Protein AF-A0A3N0ZBG9-F1 (afdb_monomer)

Organism: Anabarilius grahami (NCBI:txid495550)

pLDDT: mean 83.42, std 15.56, range [33.38, 98.12]

Radi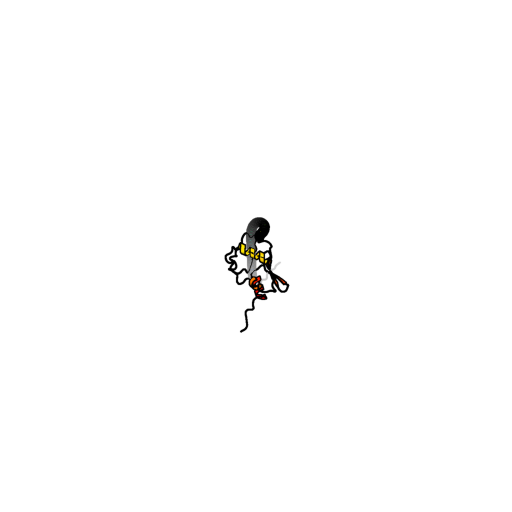us of gyration: 64.38 Å; Cα contacts (8 Å, |Δi|>4): 86; chains: 1; bounding box: 131×51×184 Å

Mean predicted aligned error: 16.98 Å

Secondary structure (DSSP, 8-state):
-----------T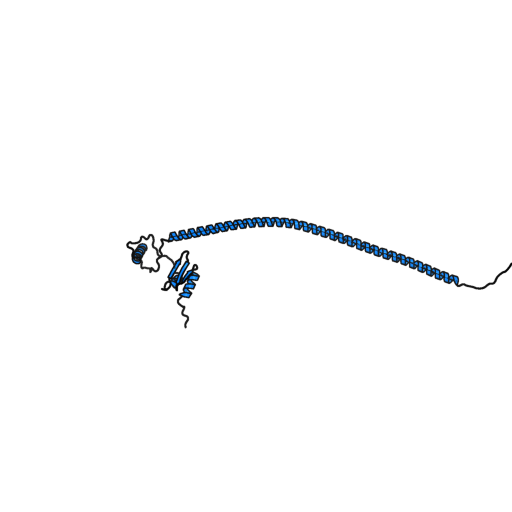THHHHHHHHHHHHHHHHHHHHHHHHHHHHHHHHHHHHHHHHHHHHHHHHHHHHHHHHHHHHHHHHHHHHHHHHHHHHHHHHHHHHHHHHHHHHHHHHHHHHHHHHHHHHHHHHHHHHTT--------TTTTTTS-HHHHHHHHHHHHHT-SSPPP-S------PPP-TT-HHHHHHT-TT-EEEEETTTEEEEEETTEEEEESSHHHHHHHHHHHHS-------

Structure (mmCIF, N/CA/C/O backbone):
data_AF-A0A3N0ZBG9-F1
#
_entry.id   AF-A0A3N0ZBG9-F1
#
loop_
_atom_site.group_PDB
_atom_site.id
_atom_site.type_symbol
_atom_site.label_atom_id
_atom_site.label_alt_id
_atom_site.label_comp_id
_atom_site.label_asym_id
_atom_site.label_entity_id
_atom_site.label_seq_id
_atom_site.pdbx_PDB_ins_code
_atom_site.Cartn_x
_atom_site.Cartn_y
_atom_site.Cartn_z
_atom_site.occupancy
_atom_site.B_iso_or_equiv
_atom_site.auth_seq_id
_atom_site.auth_comp_id
_atom_site.auth_asym_id
_atom_site.auth_atom_id
_atom_site.pdbx_PDB_model_num
ATOM 1 N N . MET A 1 1 ? -83.018 -37.103 125.418 1.00 41.47 1 MET A N 1
ATOM 2 C CA . MET A 1 1 ? -82.237 -38.353 125.343 1.00 41.47 1 MET A CA 1
ATOM 3 C C . MET A 1 1 ? -80.851 -37.939 124.868 1.00 41.47 1 MET A C 1
ATOM 5 O O . MET A 1 1 ? -80.755 -37.496 123.737 1.00 41.47 1 MET A O 1
ATOM 9 N N . THR A 1 2 ? -79.908 -37.621 125.766 1.00 45.00 2 THR A N 1
ATOM 10 C CA . THR A 1 2 ? -78.929 -38.564 126.372 1.00 45.00 2 THR A CA 1
ATOM 11 C C . THR A 1 2 ? -78.248 -39.373 125.260 1.00 45.00 2 THR A C 1
ATOM 13 O O . THR A 1 2 ? -78.940 -40.097 124.561 1.00 45.00 2 THR A O 1
ATOM 16 N N . GLU A 1 3 ? -76.954 -39.225 124.978 1.00 36.47 3 GLU A N 1
ATOM 17 C CA . GLU A 1 3 ? -75.844 -39.570 125.875 1.00 36.47 3 GLU A CA 1
ATOM 18 C C . GLU A 1 3 ? -74.518 -38.858 125.533 1.00 36.47 3 GLU A C 1
ATOM 20 O O . GLU A 1 3 ? -74.283 -38.395 124.420 1.00 36.47 3 GLU A O 1
ATOM 25 N N . THR A 1 4 ? -73.668 -38.799 126.558 1.00 41.50 4 THR A N 1
ATOM 26 C CA . THR A 1 4 ? -72.269 -38.349 126.616 1.00 41.50 4 THR A CA 1
ATOM 27 C C . THR A 1 4 ? -71.296 -39.535 126.325 1.00 41.50 4 THR A C 1
ATOM 29 O O . THR A 1 4 ? -71.753 -40.568 125.845 1.00 41.50 4 THR A O 1
ATOM 32 N N . PRO A 1 5 ? -69.966 -39.461 126.559 1.00 71.19 5 PRO A N 1
ATOM 33 C CA . PRO A 1 5 ? -68.929 -39.521 125.523 1.00 71.19 5 PRO A CA 1
ATOM 34 C C . PRO A 1 5 ? -68.005 -40.754 125.672 1.00 71.19 5 PRO A C 1
ATOM 36 O O . PRO A 1 5 ? -68.041 -41.438 126.695 1.00 71.19 5 PRO A O 1
ATOM 39 N N . ARG A 1 6 ? -67.112 -41.017 124.705 1.00 39.00 6 ARG A N 1
ATOM 40 C CA . ARG A 1 6 ? -6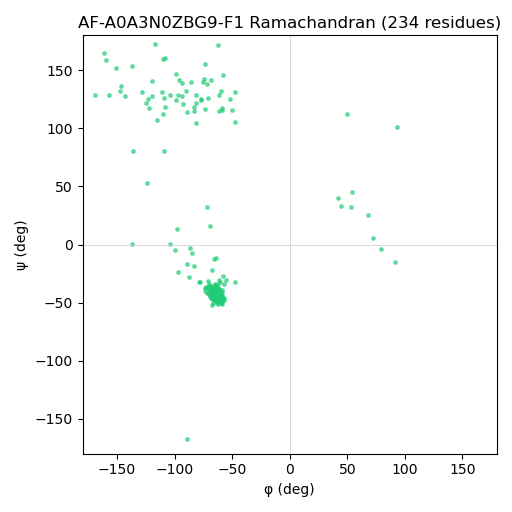5.872 -41.775 124.963 1.00 39.00 6 ARG A CA 1
ATOM 41 C C . ARG A 1 6 ? -64.701 -41.233 124.153 1.00 39.00 6 ARG A C 1
ATOM 43 O O . ARG A 1 6 ? -64.794 -41.069 122.941 1.00 39.00 6 ARG A O 1
ATOM 50 N N . ASP A 1 7 ? -63.647 -40.965 124.909 1.00 50.62 7 ASP A N 1
ATOM 51 C CA . ASP A 1 7 ? -62.312 -40.533 124.531 1.00 50.62 7 ASP A CA 1
ATOM 52 C C . ASP A 1 7 ? -61.540 -41.533 123.652 1.00 50.62 7 ASP A C 1
ATOM 54 O O . ASP A 1 7 ? -61.868 -42.719 123.576 1.00 50.62 7 ASP A O 1
ATOM 58 N N . ILE A 1 8 ? -60.393 -41.012 123.194 1.00 49.03 8 ILE A N 1
ATOM 59 C CA . ILE A 1 8 ? -59.152 -41.668 122.749 1.00 49.03 8 ILE A CA 1
ATOM 60 C C . ILE A 1 8 ? -59.076 -41.936 121.238 1.00 49.03 8 ILE A C 1
ATOM 62 O O . ILE A 1 8 ? -59.592 -42.932 120.746 1.00 49.03 8 ILE A O 1
ATOM 66 N N . GLN A 1 9 ? -58.346 -41.079 120.511 1.00 42.34 9 GLN A N 1
ATOM 67 C CA . GLN A 1 9 ? -56.963 -41.390 120.119 1.00 42.34 9 GLN A CA 1
ATOM 68 C C . GLN A 1 9 ? -56.282 -40.145 119.524 1.00 42.34 9 GLN A C 1
ATOM 70 O O . GLN A 1 9 ? -56.815 -39.506 118.619 1.00 42.34 9 GLN A O 1
ATOM 75 N N . ASP A 1 10 ? -55.098 -39.832 120.046 1.00 47.94 10 ASP A N 1
ATOM 76 C CA . ASP A 1 10 ? -54.109 -38.948 119.437 1.00 47.94 10 ASP A CA 1
ATOM 77 C C . ASP A 1 10 ? -53.883 -39.289 117.954 1.00 47.94 10 ASP A C 1
ATOM 79 O O . ASP A 1 10 ? -53.591 -40.440 117.624 1.00 47.94 10 ASP A O 1
ATOM 83 N N . ASP A 1 11 ? -53.918 -38.284 117.077 1.00 44.03 11 ASP A N 1
ATOM 84 C CA . ASP A 1 11 ? -53.200 -38.338 115.801 1.00 44.03 11 ASP A CA 1
ATOM 85 C C . ASP A 1 11 ? -52.489 -37.004 115.539 1.00 44.03 11 ASP A C 1
ATOM 87 O O . ASP A 1 11 ? -52.937 -36.130 114.796 1.00 44.03 11 ASP A O 1
ATOM 91 N N . CYS A 1 12 ? -51.334 -36.854 116.187 1.00 45.75 12 CYS A N 1
ATOM 92 C CA . CYS A 1 12 ? -50.351 -35.800 115.934 1.00 45.75 12 CYS A CA 1
ATOM 93 C C . CYS A 1 12 ? -49.634 -35.944 114.563 1.00 45.75 12 CYS A C 1
ATOM 95 O O . CYS A 1 12 ? -48.590 -35.325 114.358 1.00 45.75 12 CYS A O 1
ATOM 97 N N . GLY A 1 13 ? -50.137 -36.752 113.616 1.00 48.44 13 GLY A N 1
ATOM 98 C CA . GLY A 1 13 ? -49.509 -37.006 112.310 1.00 48.44 13 GLY A CA 1
ATOM 99 C C . GLY A 1 13 ? -49.902 -36.056 111.164 1.00 48.44 13 GLY A C 1
ATOM 100 O O . GLY A 1 13 ? -49.197 -35.986 110.154 1.00 48.44 13 GLY A O 1
ATOM 101 N N . GLY A 1 14 ? -50.998 -35.299 111.295 1.00 49.84 14 GLY A N 1
ATOM 102 C CA . GLY A 1 14 ? -51.572 -34.501 110.195 1.00 49.84 14 GLY A CA 1
ATOM 103 C C . GLY A 1 14 ? -50.874 -33.165 109.893 1.00 49.84 14 GLY A C 1
ATOM 104 O O . GLY A 1 14 ? -50.804 -32.744 108.733 1.00 49.84 14 GLY A O 1
ATOM 105 N N . GLU A 1 15 ? -50.311 -32.493 110.900 1.00 51.59 15 GLU A N 1
ATOM 106 C CA . GLU A 1 15 ? -49.704 -31.159 110.732 1.00 51.59 15 GLU A CA 1
ATOM 107 C C . GLU A 1 15 ? -48.309 -31.212 110.083 1.00 51.59 15 GLU A C 1
ATOM 109 O O . GLU A 1 15 ? -47.962 -30.350 109.278 1.00 51.59 15 GLU A O 1
ATOM 114 N N . ALA A 1 16 ? -47.522 -32.266 110.323 1.00 54.94 16 ALA A N 1
ATOM 115 C CA . ALA A 1 16 ? -46.206 -32.421 109.694 1.00 54.94 16 ALA A CA 1
ATOM 116 C C . ALA A 1 16 ? -46.300 -32.780 108.194 1.00 54.94 16 ALA A C 1
ATOM 118 O O . ALA A 1 16 ? -45.508 -32.297 107.382 1.00 54.94 16 ALA A O 1
ATOM 119 N N . SER A 1 17 ? -47.293 -33.590 107.804 1.00 59.06 17 SER A N 1
ATOM 120 C CA . SER A 1 17 ? -47.517 -33.990 106.404 1.00 59.06 17 SER A CA 1
ATOM 121 C C . SER A 1 17 ? -48.073 -32.844 105.546 1.00 59.06 17 SER A C 1
ATOM 123 O O . SER A 1 17 ? -47.673 -32.659 104.396 1.00 59.06 17 SER A O 1
ATOM 125 N N . THR A 1 18 ? -48.950 -32.011 106.111 1.00 66.38 18 THR A N 1
ATOM 126 C CA . THR A 1 18 ? -49.519 -30.840 105.422 1.00 66.38 18 THR A CA 1
ATOM 127 C C . THR A 1 18 ? -48.491 -29.728 105.204 1.00 66.38 18 THR A C 1
ATOM 129 O O . THR A 1 18 ? -48.464 -29.134 104.125 1.00 66.38 18 THR A O 1
ATOM 132 N N . VAL A 1 19 ? -47.588 -29.494 106.163 1.00 71.12 19 VAL A N 1
ATOM 133 C CA . VAL A 1 19 ? -46.472 -28.543 106.010 1.00 71.12 19 VAL A CA 1
ATOM 134 C C . VAL A 1 19 ? -45.459 -29.025 104.962 1.00 71.12 19 VAL A C 1
ATOM 136 O O . VAL A 1 19 ? -45.028 -28.231 104.125 1.00 71.12 19 VAL A O 1
ATOM 139 N N . ALA A 1 20 ? -45.139 -30.325 104.931 1.00 73.44 20 ALA A N 1
ATOM 140 C CA . ALA A 1 20 ? -44.256 -30.906 103.915 1.00 73.44 20 ALA A CA 1
ATOM 141 C C . ALA A 1 20 ? -44.849 -30.815 102.495 1.00 73.44 20 ALA A C 1
ATOM 143 O O . ALA A 1 20 ? -44.166 -30.390 101.564 1.00 73.44 20 ALA A O 1
ATOM 144 N N . ASN A 1 21 ? -46.138 -31.129 102.326 1.00 77.31 21 ASN A N 1
ATOM 145 C CA . ASN A 1 21 ? -46.827 -31.002 101.036 1.00 77.31 21 ASN A CA 1
ATOM 146 C C . ASN A 1 21 ? -46.930 -29.539 100.566 1.00 77.31 21 ASN A C 1
ATOM 148 O O . ASN A 1 21 ? -46.807 -29.266 99.371 1.00 77.31 21 ASN A O 1
ATOM 152 N N . LYS A 1 22 ? -47.101 -28.586 101.493 1.00 81.12 22 LYS A N 1
ATOM 153 C CA . LYS A 1 22 ? -47.105 -27.148 101.190 1.00 81.12 22 LYS A CA 1
ATOM 154 C C . LYS A 1 22 ? -45.736 -26.655 100.706 1.00 81.12 22 LYS A C 1
ATOM 156 O O . LYS A 1 22 ? -45.677 -25.958 99.698 1.00 81.12 22 LYS A O 1
ATOM 161 N N . ALA A 1 23 ? -44.648 -27.070 101.356 1.00 81.00 23 ALA A N 1
ATOM 162 C CA . ALA A 1 23 ? -43.287 -26.735 100.930 1.00 81.00 23 ALA A CA 1
ATOM 163 C C . ALA A 1 23 ? -42.939 -27.327 99.548 1.00 81.00 23 ALA A C 1
ATOM 165 O O . ALA A 1 23 ? -42.283 -26.677 98.735 1.00 81.00 23 ALA A O 1
ATOM 166 N N . VAL A 1 24 ? -43.425 -28.538 99.243 1.00 85.31 24 VAL A N 1
ATOM 167 C CA . VAL A 1 24 ? -43.284 -29.153 97.910 1.00 85.31 24 VAL A CA 1
ATOM 168 C C . VAL A 1 24 ? -44.067 -28.371 96.849 1.00 85.31 24 VAL A C 1
ATOM 170 O O . VAL A 1 24 ? -43.530 -28.111 95.773 1.00 85.31 24 VAL A O 1
ATOM 173 N N . LEU A 1 25 ? -45.302 -27.949 97.140 1.00 82.88 25 LEU A N 1
ATOM 174 C CA . LEU A 1 25 ? -46.110 -27.119 96.235 1.00 82.88 25 LEU A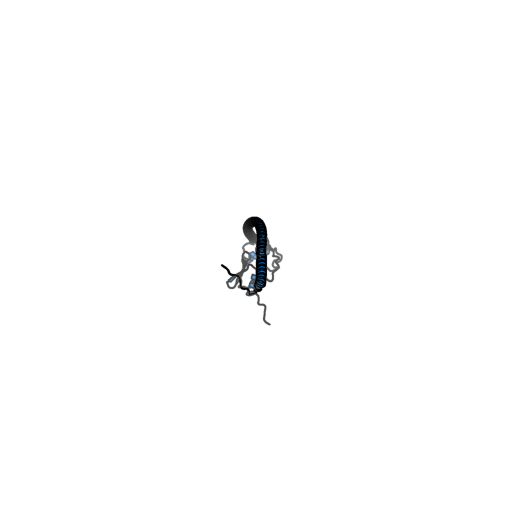 CA 1
ATOM 175 C C . LEU A 1 25 ? -45.474 -25.746 95.972 1.00 82.88 25 LEU A C 1
ATOM 177 O O . LEU A 1 25 ? -45.443 -25.306 94.824 1.00 82.88 25 LEU A O 1
ATOM 181 N N . GLU A 1 26 ? -44.923 -25.096 97.000 1.00 84.00 26 GLU A N 1
ATOM 182 C CA . GLU A 1 26 ? -44.165 -23.845 96.854 1.00 84.00 26 GLU A CA 1
ATOM 183 C C . GLU A 1 26 ? -42.899 -24.047 96.001 1.00 84.00 26 GLU A C 1
ATOM 185 O O . GLU A 1 26 ? -42.617 -23.237 95.116 1.00 84.00 26 GLU A O 1
ATOM 190 N N . GLY A 1 27 ? -42.182 -25.163 96.182 1.00 87.62 27 GLY A N 1
ATOM 191 C CA . GLY A 1 27 ? -41.031 -25.531 95.352 1.00 87.62 27 GLY A CA 1
ATOM 192 C C . GLY A 1 27 ? -41.396 -25.776 93.883 1.00 87.62 27 GLY A C 1
ATOM 193 O O . GLY A 1 27 ? -40.708 -25.288 92.987 1.00 87.62 27 GLY A O 1
ATOM 194 N N . ILE A 1 28 ? -42.508 -26.470 93.620 1.00 88.94 28 ILE A N 1
ATOM 195 C CA . ILE A 1 28 ? -43.030 -26.689 92.261 1.00 88.94 28 ILE A CA 1
ATOM 196 C C . ILE A 1 28 ? -43.438 -25.358 91.618 1.00 88.94 28 ILE A C 1
ATOM 198 O O . ILE A 1 28 ? -43.102 -25.123 90.458 1.00 88.94 28 ILE A O 1
ATOM 202 N N . ALA A 1 29 ? -44.112 -24.471 92.355 1.00 86.31 29 ALA A N 1
ATOM 203 C CA . ALA A 1 29 ? -44.511 -23.156 91.858 1.00 86.31 29 ALA A CA 1
ATOM 204 C C . ALA A 1 29 ? -43.296 -22.273 91.518 1.00 86.31 29 ALA A C 1
ATOM 206 O O . ALA A 1 29 ? -43.270 -21.628 90.468 1.00 86.31 29 ALA A O 1
ATOM 207 N N . ALA A 1 30 ? -42.252 -22.290 92.354 1.00 88.69 30 ALA A N 1
ATOM 208 C CA . ALA A 1 30 ? -40.996 -21.596 92.073 1.00 88.69 30 ALA A CA 1
ATOM 209 C C . ALA A 1 30 ? -40.303 -22.154 90.818 1.00 88.69 30 ALA A C 1
ATOM 211 O O . ALA A 1 30 ? -39.827 -21.393 89.976 1.00 88.69 30 ALA A O 1
ATOM 212 N N . LEU A 1 31 ? -40.296 -23.478 90.646 1.00 91.69 31 LEU A N 1
ATOM 213 C CA . LEU A 1 31 ? -39.697 -24.139 89.486 1.00 91.69 31 LEU A CA 1
ATOM 214 C C . LEU A 1 31 ? -40.484 -23.852 88.198 1.00 91.69 31 LEU A C 1
ATOM 216 O O . LEU A 1 31 ? -39.882 -23.599 87.158 1.00 91.69 31 LEU A O 1
ATOM 220 N N . GLN A 1 32 ? -41.818 -23.803 88.276 1.00 91.25 32 GLN A N 1
ATOM 221 C CA . GLN A 1 32 ? -42.681 -23.360 87.178 1.00 91.25 32 GLN A CA 1
ATOM 222 C C . GLN A 1 32 ? -42.414 -21.899 86.799 1.00 91.25 32 GLN A C 1
ATOM 224 O O . GLN A 1 32 ? -42.303 -21.599 85.613 1.00 91.25 32 GLN A O 1
ATOM 229 N N . SER A 1 33 ? -42.262 -21.008 87.782 1.00 92.56 33 SER A N 1
ATOM 230 C CA . SER A 1 33 ? -41.912 -19.600 87.549 1.00 92.56 33 SER A CA 1
ATOM 231 C C . SER A 1 33 ? -40.555 -19.465 86.851 1.00 92.56 33 SER A C 1
ATOM 233 O O . SER A 1 33 ? -40.450 -18.814 85.812 1.00 92.56 33 SER A O 1
ATOM 235 N N . ASN A 1 34 ? -39.538 -20.174 87.348 1.00 92.50 34 ASN A N 1
ATOM 236 C CA . ASN A 1 34 ? -38.208 -20.202 86.740 1.00 92.50 34 ASN A CA 1
ATOM 237 C C . ASN A 1 34 ? -38.241 -20.767 85.315 1.00 92.50 34 ASN A C 1
ATOM 239 O O . ASN A 1 34 ? -37.561 -20.250 84.436 1.00 92.50 34 ASN A O 1
ATOM 243 N N . PHE A 1 35 ? -39.053 -21.796 85.057 1.00 93.31 35 PHE A N 1
ATOM 244 C CA . PHE A 1 35 ? -39.199 -22.363 83.716 1.00 93.31 35 PHE A CA 1
ATOM 245 C C . PHE A 1 35 ? -39.886 -21.389 82.748 1.00 93.31 35 PHE A C 1
ATOM 247 O O . PHE A 1 35 ? -39.512 -21.327 81.579 1.00 93.31 35 PHE A O 1
ATOM 254 N N . GLN A 1 36 ? -40.862 -20.603 83.216 1.00 91.38 36 GLN A N 1
ATOM 255 C CA . GLN A 1 36 ? -41.493 -19.562 82.398 1.00 91.38 36 GLN A CA 1
ATOM 256 C C . GLN A 1 36 ? -40.544 -18.397 82.115 1.00 91.38 36 GLN A C 1
ATOM 258 O O . GLN A 1 36 ? -40.494 -17.932 80.978 1.00 91.38 36 GLN A O 1
ATOM 263 N N . LEU A 1 37 ? -39.758 -17.974 83.109 1.00 93.25 37 LEU A N 1
ATOM 264 C CA . LEU A 1 37 ? -38.693 -16.986 82.923 1.00 93.25 37 LEU A CA 1
ATOM 265 C C . LEU A 1 37 ? -37.676 -17.475 81.890 1.00 93.25 37 LEU A C 1
ATOM 267 O O . LEU A 1 37 ? -37.447 -16.799 80.894 1.00 93.25 37 LEU A O 1
ATOM 271 N N . PHE A 1 38 ? -37.166 -18.696 82.053 1.00 94.50 38 PHE A N 1
ATOM 272 C CA . PHE A 1 38 ? -36.199 -19.284 81.128 1.00 94.50 38 PHE A CA 1
ATOM 273 C C . PHE A 1 38 ? -36.763 -19.449 79.709 1.00 94.50 38 PHE A C 1
ATOM 275 O O . PHE A 1 38 ? -36.081 -19.192 78.719 1.00 94.50 38 PHE A O 1
ATOM 282 N N . LYS A 1 39 ? -38.039 -19.837 79.584 1.00 95.56 39 LYS A N 1
ATOM 283 C CA . LYS A 1 39 ? -38.732 -19.893 78.292 1.00 95.56 39 LYS A CA 1
ATOM 284 C C . LYS A 1 39 ? -38.809 -18.510 77.642 1.00 95.56 39 LYS A C 1
ATOM 286 O O . LYS A 1 39 ? -38.553 -18.405 76.446 1.00 95.56 39 LYS A O 1
ATOM 291 N N . SER A 1 40 ? -39.165 -17.481 78.411 1.00 94.12 40 SER A N 1
ATOM 292 C CA . SER A 1 40 ? -39.222 -16.098 77.929 1.00 94.12 40 SER A CA 1
ATOM 293 C C . SER A 1 40 ? -37.849 -15.625 77.455 1.00 94.12 40 SER A C 1
ATOM 295 O O . SER A 1 40 ? -37.739 -15.126 76.342 1.00 94.12 40 SER A O 1
ATOM 297 N N . GLU A 1 41 ? -36.802 -15.865 78.249 1.00 95.44 41 GLU A N 1
ATOM 298 C CA . GLU A 1 41 ? -35.420 -15.505 77.912 1.00 95.44 41 GLU A CA 1
ATOM 299 C C . GLU A 1 41 ? -34.936 -16.191 76.626 1.00 95.44 41 GLU A C 1
ATOM 301 O O . GLU A 1 41 ? -34.308 -15.551 75.784 1.00 95.44 41 GLU A O 1
ATOM 306 N N . ILE A 1 42 ? -35.248 -17.479 76.426 1.00 95.56 42 ILE A N 1
ATOM 307 C CA . ILE A 1 42 ? -34.877 -18.195 75.194 1.00 95.56 42 ILE A CA 1
ATOM 308 C C . ILE A 1 42 ? -35.598 -17.623 73.976 1.00 95.56 42 ILE A C 1
ATOM 310 O O . ILE A 1 42 ? -34.965 -17.429 72.938 1.00 95.56 42 ILE A O 1
ATOM 314 N N . VAL A 1 43 ? -36.910 -17.391 74.075 1.00 95.69 43 VAL A N 1
ATOM 315 C CA . VAL A 1 43 ? -37.697 -16.848 72.957 1.00 95.69 43 VAL A CA 1
ATOM 316 C C . VAL A 1 43 ? -37.168 -15.468 72.580 1.00 95.69 43 VAL A C 1
ATOM 318 O O . VAL A 1 43 ? -36.859 -15.238 71.416 1.00 95.69 43 VAL A O 1
ATOM 321 N N . GLU A 1 44 ? -36.933 -14.608 73.569 1.00 95.25 44 GLU A N 1
ATOM 322 C CA . GLU A 1 44 ? -36.376 -13.275 73.356 1.00 95.25 44 GLU A CA 1
ATOM 323 C C . GLU A 1 44 ? -34.962 -13.329 72.749 1.00 95.25 44 GLU A C 1
ATOM 325 O O . GLU A 1 44 ? -34.642 -12.572 71.833 1.00 95.25 44 GLU A O 1
ATOM 330 N N . ALA A 1 45 ? -34.105 -14.257 73.186 1.00 95.69 45 ALA A N 1
ATOM 331 C CA . ALA A 1 45 ? -32.777 -14.440 72.601 1.00 95.69 45 ALA A CA 1
ATOM 332 C C . ALA A 1 45 ? -32.829 -14.923 71.139 1.00 95.69 45 ALA A C 1
ATOM 334 O O . ALA A 1 45 ? -32.007 -14.500 70.318 1.00 95.69 45 ALA A O 1
ATOM 335 N N . ILE A 1 46 ? -33.771 -15.809 70.802 1.00 95.56 46 ILE A N 1
ATOM 336 C CA . ILE A 1 46 ? -33.976 -16.288 69.430 1.00 95.56 46 ILE A CA 1
ATOM 337 C C . ILE A 1 46 ? -34.500 -15.156 68.550 1.00 95.56 46 ILE A C 1
ATOM 339 O O . ILE A 1 46 ? -33.934 -14.942 67.479 1.00 95.56 46 ILE A O 1
ATOM 343 N N . ASP A 1 47 ? -35.505 -14.411 69.009 1.00 96.19 47 ASP A N 1
ATOM 344 C CA . ASP A 1 47 ? -36.079 -13.284 68.269 1.00 96.19 47 ASP A CA 1
ATOM 345 C C . ASP A 1 47 ? -35.019 -12.206 68.012 1.00 96.19 47 ASP A C 1
ATOM 347 O O . ASP A 1 47 ? -34.818 -11.792 66.871 1.00 96.19 47 ASP A O 1
ATOM 351 N N . ASN A 1 48 ? -34.214 -11.867 69.024 1.00 95.69 48 ASN A N 1
ATOM 352 C CA . ASN A 1 48 ? -33.090 -10.945 68.867 1.00 95.69 48 ASN A CA 1
ATOM 353 C C . ASN A 1 48 ? -32.059 -11.435 67.836 1.00 95.69 48 ASN A C 1
ATOM 355 O O . ASN A 1 48 ? -31.582 -10.651 67.013 1.00 95.69 48 ASN A O 1
ATOM 359 N N . ARG A 1 49 ? -31.701 -12.730 67.842 1.00 96.62 49 ARG A N 1
ATOM 360 C CA . ARG A 1 49 ? -30.786 -13.289 66.827 1.00 96.62 49 ARG A CA 1
ATOM 361 C C . ARG A 1 49 ? -31.422 -13.298 65.438 1.00 96.62 49 ARG A C 1
ATOM 363 O O . ARG A 1 49 ? -30.719 -13.022 64.468 1.00 96.62 49 ARG A O 1
ATOM 370 N N . LEU A 1 50 ? -32.715 -13.598 65.324 1.00 96.69 50 LEU A N 1
ATOM 371 C CA . LEU A 1 50 ? -33.448 -13.566 64.055 1.00 96.69 50 LEU A CA 1
ATOM 372 C C . LEU A 1 50 ? -33.508 -12.148 63.478 1.00 96.69 50 LEU A C 1
ATOM 374 O O . LEU A 1 50 ? -33.288 -11.976 62.276 1.00 96.69 50 LEU A O 1
ATOM 378 N N . ASP A 1 51 ? -33.722 -11.139 64.319 1.00 95.88 51 ASP A N 1
ATOM 379 C CA . ASP A 1 51 ? -33.717 -9.733 63.918 1.00 95.88 51 ASP A CA 1
ATOM 380 C C . ASP A 1 51 ? -32.320 -9.261 63.514 1.00 95.88 51 ASP A C 1
ATOM 382 O O . ASP A 1 51 ? -32.159 -8.614 62.475 1.00 95.88 51 ASP A O 1
ATOM 386 N N . GLN A 1 52 ? -31.281 -9.639 64.262 1.00 96.81 52 GLN A N 1
ATOM 387 C CA . GLN A 1 52 ? -29.890 -9.353 63.893 1.00 96.81 52 GLN A CA 1
ATOM 388 C C . GLN A 1 52 ? -29.518 -9.976 62.542 1.00 96.81 52 GLN A C 1
ATOM 390 O O . GLN A 1 52 ? -28.966 -9.299 61.677 1.00 96.81 52 GLN A O 1
ATOM 395 N N . ILE A 1 53 ? -29.865 -11.246 62.317 1.00 96.69 53 ILE A N 1
ATOM 396 C CA . ILE A 1 53 ? -29.605 -11.924 61.040 1.00 96.69 53 ILE A CA 1
ATOM 397 C C . ILE A 1 53 ? -30.388 -11.245 59.910 1.00 96.69 53 ILE A C 1
ATOM 399 O O . ILE A 1 53 ? -29.824 -10.938 58.860 1.00 96.69 53 ILE A O 1
ATOM 403 N N . SER A 1 54 ? -31.673 -10.958 60.126 1.00 96.69 54 SER A N 1
ATOM 404 C CA . SER A 1 54 ? -32.531 -10.327 59.118 1.00 96.69 54 SER A CA 1
ATOM 405 C C . SER A 1 54 ? -32.051 -8.927 58.742 1.00 96.69 54 SER A C 1
ATOM 407 O O . SER A 1 54 ? -32.083 -8.553 57.568 1.00 96.69 54 SER A O 1
ATOM 409 N N . THR A 1 55 ? -31.596 -8.143 59.719 1.00 96.19 55 THR A N 1
ATOM 410 C CA . THR A 1 55 ? -31.047 -6.802 59.484 1.00 96.19 55 THR A CA 1
ATOM 411 C C . THR A 1 55 ? -29.687 -6.860 58.790 1.00 96.19 55 THR A C 1
ATOM 413 O O . THR A 1 55 ? -29.500 -6.121 57.823 1.00 96.19 55 THR A O 1
ATOM 416 N N . SER A 1 56 ? -28.791 -7.778 59.182 1.00 97.62 56 SER A N 1
ATOM 417 C CA . SER A 1 56 ? -27.494 -7.990 58.514 1.00 97.62 56 SER A CA 1
ATOM 418 C C . SER A 1 56 ? -27.667 -8.377 57.046 1.00 97.62 56 SER A C 1
ATOM 420 O O . SER A 1 56 ? -27.126 -7.711 56.167 1.00 97.62 56 SER A O 1
ATOM 422 N N . ILE A 1 57 ? -28.506 -9.380 56.752 1.00 97.12 57 ILE A N 1
ATOM 423 C CA . ILE A 1 57 ? -28.756 -9.839 55.376 1.00 97.12 57 ILE A CA 1
ATOM 424 C C . ILE A 1 57 ? -29.342 -8.710 54.525 1.00 97.12 57 ILE A C 1
ATOM 426 O O . ILE A 1 57 ? -28.919 -8.501 53.389 1.00 97.12 57 ILE A O 1
ATOM 430 N N . ARG A 1 58 ? -30.310 -7.948 55.055 1.00 96.94 58 ARG A N 1
ATOM 431 C CA . ARG A 1 58 ? -30.876 -6.802 54.325 1.00 96.94 58 ARG A CA 1
ATOM 432 C C . ARG A 1 58 ? -29.817 -5.737 54.054 1.00 96.94 58 ARG A C 1
ATOM 434 O O . ARG A 1 58 ? -29.778 -5.211 52.944 1.00 96.94 58 ARG A O 1
ATOM 441 N N . ALA A 1 59 ? -28.966 -5.430 55.031 1.00 96.25 59 ALA A N 1
ATOM 442 C CA . ALA A 1 59 ? -27.891 -4.460 54.863 1.00 96.25 59 ALA A CA 1
ATOM 443 C C . ALA A 1 59 ? -26.914 -4.906 53.763 1.00 96.25 59 ALA A C 1
ATOM 445 O O . ALA A 1 59 ? -26.682 -4.147 52.821 1.00 96.25 59 ALA A O 1
ATOM 446 N N . GLU A 1 60 ? -26.439 -6.150 53.813 1.00 97.00 60 GLU A N 1
ATOM 447 C CA . GLU A 1 60 ? -25.547 -6.732 52.803 1.00 97.00 60 GLU A CA 1
ATOM 448 C C . GLU A 1 60 ? -26.184 -6.749 51.407 1.00 97.00 60 GLU A C 1
ATOM 450 O O . GLU A 1 60 ? -25.561 -6.308 50.442 1.00 97.00 60 GLU A O 1
ATOM 455 N N . LEU A 1 61 ? -27.454 -7.153 51.290 1.00 96.50 61 LEU A N 1
ATOM 456 C CA . LEU A 1 61 ? -28.183 -7.121 50.018 1.00 96.50 61 LEU A CA 1
ATOM 457 C C . LEU A 1 61 ? -28.287 -5.702 49.449 1.00 96.50 61 LEU A C 1
ATOM 459 O O . LEU A 1 61 ? -28.119 -5.505 48.246 1.00 96.50 61 LEU A O 1
ATOM 463 N N . THR A 1 62 ? -28.549 -4.696 50.289 1.00 95.69 62 THR A N 1
ATOM 464 C CA . THR A 1 62 ? -28.596 -3.301 49.820 1.00 95.69 62 THR A CA 1
ATOM 465 C C . THR A 1 62 ? -27.222 -2.764 49.433 1.00 95.69 62 THR A C 1
ATOM 467 O O . THR A 1 62 ? -27.134 -1.979 48.488 1.00 95.69 62 THR A O 1
ATOM 470 N N . ALA A 1 63 ? -26.159 -3.188 50.121 1.00 96.50 63 ALA A N 1
ATOM 471 C CA . ALA A 1 63 ? -24.788 -2.818 49.790 1.00 96.50 63 ALA A CA 1
ATOM 472 C C . ALA A 1 63 ? -24.372 -3.418 48.439 1.00 96.50 63 ALA A C 1
ATOM 474 O O . ALA A 1 63 ? -23.983 -2.671 47.544 1.00 96.50 63 ALA A O 1
ATOM 475 N N . LEU A 1 64 ? -24.577 -4.726 48.249 1.00 96.44 64 LEU A N 1
ATOM 476 C CA . LEU A 1 64 ? -24.313 -5.423 46.986 1.00 96.44 64 LEU A CA 1
ATOM 477 C C . LEU A 1 64 ? -25.128 -4.840 45.829 1.00 96.44 64 LEU A C 1
ATOM 479 O O . LEU A 1 64 ? -24.614 -4.655 44.727 1.00 96.44 64 LEU A O 1
ATOM 483 N N . LYS A 1 65 ? -26.398 -4.496 46.068 1.00 97.25 65 LYS A N 1
ATOM 484 C CA . LYS A 1 65 ? -27.228 -3.849 45.048 1.00 97.25 65 LYS A CA 1
ATOM 485 C C . LYS A 1 65 ? -26.655 -2.492 44.624 1.00 97.25 65 LYS A C 1
ATOM 487 O O . LYS A 1 65 ? -26.554 -2.218 43.437 1.00 97.25 65 LYS A O 1
ATOM 492 N N . LYS A 1 66 ? -26.220 -1.663 45.577 1.00 96.25 66 LYS A N 1
ATOM 493 C CA . LYS A 1 66 ? -25.583 -0.375 45.259 1.00 96.25 66 LYS A CA 1
ATOM 494 C C . LYS A 1 66 ? -24.267 -0.557 44.507 1.00 96.25 66 LYS A C 1
ATOM 496 O O . LYS A 1 66 ? -24.017 0.164 43.549 1.00 96.25 66 LYS A O 1
ATOM 501 N N . GLU A 1 67 ? -23.439 -1.506 44.929 1.00 97.44 67 GLU A N 1
ATOM 502 C CA . GLU A 1 67 ? -22.162 -1.792 44.273 1.00 97.44 67 GLU A CA 1
ATOM 503 C C . GLU A 1 67 ? -22.364 -2.271 42.829 1.00 97.44 67 GLU A C 1
ATOM 505 O O . GLU A 1 67 ? -21.719 -1.766 41.908 1.00 97.44 67 GLU A O 1
ATOM 510 N N . THR A 1 68 ? -23.317 -3.181 42.612 1.00 95.88 68 THR A N 1
ATOM 511 C CA . THR A 1 68 ? -23.677 -3.654 41.268 1.00 95.88 68 THR A CA 1
ATOM 512 C C . THR A 1 68 ? -24.258 -2.536 40.400 1.00 95.88 68 THR A C 1
ATOM 514 O O . THR A 1 68 ? -23.847 -2.413 39.250 1.00 95.88 68 THR A O 1
ATOM 517 N N . ASP A 1 69 ? -25.115 -1.660 40.934 1.00 96.69 69 ASP A N 1
ATOM 518 C CA . ASP A 1 69 ? -25.647 -0.499 40.200 1.00 96.69 69 ASP A CA 1
ATOM 519 C C . ASP A 1 69 ? -24.539 0.491 39.787 1.00 96.69 69 ASP A C 1
ATOM 521 O O . ASP A 1 69 ? -24.533 0.995 38.657 1.00 96.69 69 ASP A O 1
ATOM 525 N N . VAL A 1 70 ? -23.570 0.748 40.675 1.00 96.75 70 VAL A N 1
ATOM 526 C CA . VAL A 1 70 ? -22.401 1.593 40.376 1.00 96.75 70 VAL A CA 1
ATOM 527 C C . VAL A 1 70 ? -21.540 0.954 39.288 1.00 96.75 70 VAL A C 1
ATOM 529 O O . VAL A 1 70 ? -21.188 1.624 38.317 1.00 96.75 70 VAL A O 1
ATOM 532 N N . SER A 1 71 ? -21.247 -0.343 39.409 1.00 97.38 71 SER A N 1
ATOM 533 C CA . SER A 1 71 ? -20.454 -1.082 38.423 1.00 97.38 71 SER A CA 1
ATOM 534 C C . SER A 1 71 ? -21.134 -1.117 37.048 1.00 97.38 71 SER A C 1
ATOM 536 O O . SER A 1 71 ? -20.504 -0.804 36.039 1.00 97.38 71 SER A O 1
ATOM 538 N N . ILE A 1 72 ? -22.447 -1.374 36.996 1.00 97.31 72 ILE A N 1
ATOM 539 C CA . ILE A 1 72 ? -23.243 -1.350 35.757 1.00 97.31 72 ILE A CA 1
ATOM 540 C C . ILE A 1 72 ? -23.220 0.040 35.118 1.00 97.31 72 ILE A C 1
ATOM 542 O O . ILE A 1 72 ? -23.092 0.157 33.898 1.00 97.31 72 ILE A O 1
ATOM 546 N N . SER A 1 73 ? -23.344 1.099 35.919 1.00 96.31 73 SER A N 1
ATOM 547 C CA . SER A 1 73 ? -23.317 2.477 35.418 1.00 96.31 73 SER A CA 1
ATOM 548 C C . SER A 1 73 ? -21.949 2.834 34.831 1.00 96.31 73 SER A C 1
ATOM 550 O O . SER A 1 73 ? -21.878 3.402 33.741 1.00 96.31 73 SER A O 1
ATOM 552 N N . ALA A 1 74 ? -20.866 2.435 35.504 1.00 97.00 74 ALA A N 1
ATOM 553 C CA . ALA A 1 74 ? -19.507 2.600 34.998 1.00 97.00 74 ALA A CA 1
ATOM 554 C C . ALA A 1 74 ? -19.296 1.822 33.688 1.00 97.00 74 ALA A C 1
ATOM 556 O O . ALA A 1 74 ? -18.818 2.390 32.708 1.00 97.00 74 ALA A O 1
ATOM 557 N N . MET A 1 75 ? -19.729 0.558 33.635 1.00 96.69 75 MET A N 1
ATOM 558 C CA . MET A 1 75 ? -19.649 -0.267 32.427 1.00 96.69 75 MET A CA 1
ATOM 559 C C . MET A 1 75 ? -20.409 0.349 31.249 1.00 96.69 75 MET A C 1
ATOM 561 O O . MET A 1 75 ? -19.874 0.392 30.143 1.00 96.69 75 MET A O 1
ATOM 565 N N . LYS A 1 76 ? -21.624 0.866 31.471 1.00 97.44 76 LYS A N 1
ATOM 566 C CA . LYS A 1 76 ? -22.400 1.554 30.426 1.00 97.44 76 LYS A CA 1
ATOM 567 C C . LYS A 1 76 ? -21.652 2.762 29.871 1.00 97.44 76 LYS A C 1
ATOM 569 O O . LYS A 1 76 ? -21.527 2.873 28.660 1.00 97.44 76 LYS A O 1
ATOM 574 N N . SER A 1 77 ? -21.075 3.595 30.740 1.00 96.50 77 SER A N 1
ATOM 575 C CA . SER A 1 77 ? -20.268 4.738 30.296 1.00 96.50 77 SER A CA 1
ATOM 576 C C . SER A 1 77 ? -19.075 4.296 29.448 1.00 96.50 77 SER A C 1
ATOM 578 O O . SER A 1 77 ? -18.841 4.853 28.380 1.00 96.50 77 SER A O 1
ATOM 580 N N . THR A 1 78 ? -18.339 3.266 29.883 1.00 97.50 78 THR A N 1
ATOM 581 C CA . THR A 1 78 ? -17.206 2.751 29.097 1.00 97.50 78 THR A CA 1
ATOM 582 C C . THR A 1 78 ? -17.648 2.149 27.767 1.00 97.50 78 THR A C 1
ATOM 584 O O . THR A 1 78 ? -16.941 2.284 26.774 1.00 97.50 78 THR A O 1
ATOM 587 N N . MET A 1 79 ? -18.825 1.523 27.727 1.00 97.62 79 MET A N 1
ATOM 588 C CA . MET A 1 79 ? -19.397 0.946 26.515 1.00 97.62 79 MET A CA 1
ATOM 589 C C . MET A 1 79 ? -19.813 2.037 25.521 1.00 97.62 79 MET A C 1
ATOM 591 O O . MET A 1 79 ? -19.542 1.901 24.331 1.00 97.62 79 MET A O 1
ATOM 595 N N . ASP A 1 80 ? -20.386 3.144 26.000 1.00 96.75 80 ASP A N 1
ATOM 596 C CA . ASP A 1 80 ? -20.712 4.306 25.168 1.00 96.75 80 ASP A CA 1
ATOM 597 C C . ASP A 1 80 ? -19.449 4.954 24.580 1.00 96.75 80 ASP A C 1
ATOM 599 O O . ASP A 1 80 ? -19.421 5.331 23.407 1.00 96.75 80 ASP A O 1
ATOM 603 N N . ASP A 1 81 ? -18.373 5.059 25.362 1.00 97.00 81 ASP A N 1
ATOM 604 C CA . ASP A 1 81 ? -17.099 5.599 24.876 1.00 97.00 81 ASP A CA 1
ATOM 605 C C . ASP A 1 81 ? -16.403 4.645 23.892 1.00 97.00 81 ASP A C 1
ATOM 607 O O . ASP A 1 81 ? -15.856 5.078 22.873 1.00 97.00 81 ASP A O 1
ATOM 611 N N . GLN A 1 82 ? -16.485 3.334 24.125 1.00 96.56 82 GLN A N 1
ATOM 612 C CA . GLN A 1 82 ? -16.027 2.328 23.166 1.00 96.56 82 GLN A CA 1
ATOM 613 C C . GLN A 1 82 ? -16.827 2.374 21.860 1.00 96.56 82 GLN A C 1
ATOM 615 O O . GLN A 1 82 ? -16.235 2.279 20.789 1.00 96.56 82 GLN A O 1
ATOM 620 N N . ALA A 1 83 ? -18.143 2.588 21.917 1.00 97.50 83 ALA A N 1
ATOM 621 C CA . ALA A 1 83 ? -18.967 2.736 20.720 1.00 97.50 83 ALA A CA 1
ATOM 622 C C . ALA A 1 83 ? -18.548 3.959 19.884 1.00 97.50 83 ALA A C 1
ATOM 624 O O . ALA A 1 83 ? -18.469 3.872 18.657 1.00 97.50 83 ALA A O 1
ATOM 625 N N . LYS A 1 84 ? -18.205 5.083 20.533 1.00 96.81 84 LYS A N 1
ATOM 626 C CA . LYS A 1 84 ? -17.685 6.278 19.843 1.00 96.81 84 LYS A CA 1
ATOM 627 C C . LYS A 1 84 ? -16.338 6.010 19.174 1.00 96.81 84 LYS A C 1
ATOM 629 O O . LYS A 1 84 ? -16.177 6.313 17.995 1.00 96.81 84 LYS A O 1
ATOM 634 N N . THR A 1 85 ? -15.387 5.417 19.900 1.00 97.31 85 THR A N 1
ATOM 635 C CA . THR A 1 85 ? -14.056 5.124 19.334 1.00 97.31 85 THR A CA 1
ATOM 636 C C . THR A 1 85 ? -14.140 4.114 18.189 1.00 97.31 85 THR A C 1
ATOM 638 O O . THR A 1 85 ? -13.431 4.254 17.195 1.00 97.31 85 THR A O 1
ATOM 641 N N . MET A 1 86 ? -15.053 3.143 18.272 1.00 97.44 86 MET A N 1
ATOM 642 C CA . MET A 1 86 ? -15.316 2.193 17.192 1.00 97.44 86 MET A CA 1
ATOM 643 C C . MET A 1 86 ? -15.851 2.889 15.934 1.00 97.44 86 MET A C 1
ATOM 645 O O . MET A 1 86 ? -15.322 2.657 14.851 1.00 97.44 86 MET A O 1
ATOM 649 N N . ALA A 1 87 ? -16.807 3.813 16.071 1.00 96.75 87 ALA A N 1
ATOM 650 C CA . ALA A 1 87 ? -17.327 4.585 14.940 1.00 96.75 87 ALA A CA 1
ATOM 651 C C . ALA A 1 87 ? -16.250 5.468 14.272 1.00 96.75 87 ALA A C 1
ATOM 653 O O . ALA A 1 87 ? -16.203 5.604 13.046 1.00 96.75 87 ALA A O 1
ATOM 654 N N . GLU A 1 88 ? -15.351 6.064 15.060 1.00 96.69 88 GLU A N 1
ATOM 655 C CA . GLU A 1 88 ? -14.219 6.835 14.531 1.00 96.69 88 GLU A CA 1
ATOM 656 C C . GLU A 1 88 ? -13.213 5.949 13.783 1.00 96.69 88 GLU A C 1
ATOM 658 O O . GLU A 1 88 ? -12.746 6.319 12.699 1.00 96.69 88 GLU A O 1
ATOM 663 N N . LEU A 1 89 ? -12.913 4.763 14.322 1.00 96.38 89 LEU A N 1
ATOM 664 C CA . LEU A 1 89 ? -12.050 3.777 13.672 1.00 96.38 89 LEU A CA 1
ATOM 665 C C . LEU A 1 89 ? -12.647 3.279 12.355 1.00 96.38 89 LEU A C 1
ATOM 667 O O . LEU A 1 89 ? -11.924 3.218 11.365 1.00 96.38 89 LEU A O 1
ATOM 671 N N . GLU A 1 90 ? -13.946 2.988 12.304 1.00 97.06 90 GLU A N 1
ATOM 672 C CA . GLU A 1 90 ? -14.644 2.598 11.070 1.00 97.06 90 GLU A CA 1
ATOM 673 C C . GLU A 1 90 ? -14.549 3.688 9.996 1.00 97.06 90 GLU A C 1
ATOM 675 O O . GLU A 1 90 ? -14.262 3.409 8.826 1.00 97.06 90 GLU A O 1
ATOM 680 N N . ARG A 1 91 ? -14.711 4.956 10.391 1.00 96.62 91 ARG A N 1
ATOM 681 C CA . ARG A 1 91 ? -14.569 6.092 9.475 1.00 96.62 91 ARG A CA 1
ATOM 682 C C . ARG A 1 91 ? -13.139 6.229 8.949 1.00 96.62 91 ARG A C 1
ATOM 684 O O . ARG A 1 91 ? -12.947 6.430 7.750 1.00 96.62 91 ARG A O 1
ATOM 691 N N . SER A 1 92 ? -12.142 6.112 9.825 1.00 96.56 92 SER A N 1
ATOM 692 C CA . SER A 1 92 ? -10.725 6.160 9.443 1.00 96.56 92 SER A CA 1
ATOM 693 C C . SER A 1 92 ? -10.337 4.977 8.545 1.00 96.56 92 SER A C 1
ATOM 695 O O . SER A 1 92 ? -9.657 5.151 7.532 1.00 96.56 92 SER A O 1
ATOM 697 N N . ALA A 1 93 ? -10.833 3.776 8.850 1.00 96.94 93 ALA A N 1
ATOM 698 C CA . ALA A 1 93 ? -10.641 2.577 8.040 1.00 96.94 93 ALA A CA 1
ATOM 699 C C . ALA A 1 93 ? -11.247 2.738 6.637 1.00 96.94 93 ALA A C 1
ATOM 701 O O . ALA A 1 93 ? -10.609 2.394 5.644 1.00 96.94 93 ALA A O 1
ATOM 702 N N . THR A 1 94 ? -12.435 3.336 6.536 1.00 96.50 94 THR A N 1
ATOM 703 C CA . THR A 1 94 ? -13.071 3.621 5.240 1.00 96.50 94 THR A CA 1
ATOM 704 C C . THR A 1 94 ? -12.236 4.618 4.431 1.00 96.50 94 THR A C 1
ATOM 706 O O . THR A 1 94 ? -11.877 4.342 3.290 1.00 96.50 94 THR A O 1
ATOM 709 N N . PHE A 1 95 ? -11.814 5.730 5.043 1.00 97.00 95 PHE A N 1
ATOM 710 C CA . PHE A 1 95 ? -10.979 6.738 4.377 1.00 97.00 95 PHE A CA 1
ATOM 711 C C . PHE A 1 95 ? -9.622 6.186 3.906 1.00 97.00 95 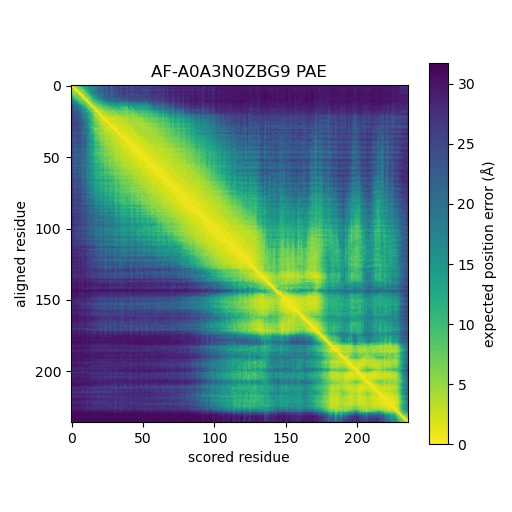PHE A C 1
ATOM 713 O O . PHE A 1 95 ? -9.148 6.492 2.807 1.00 97.00 95 PHE A O 1
ATOM 720 N N . THR A 1 96 ? -8.976 5.368 4.738 1.00 96.69 96 THR A N 1
ATOM 721 C CA . THR A 1 96 ? -7.710 4.724 4.371 1.00 96.69 96 THR A CA 1
ATOM 722 C C . THR A 1 96 ? -7.915 3.705 3.252 1.00 96.69 96 THR A C 1
ATOM 724 O O . THR A 1 96 ? -7.109 3.677 2.326 1.00 96.69 96 THR A O 1
ATOM 727 N N . SER A 1 97 ? -9.012 2.942 3.266 1.00 97.62 97 SER A N 1
ATOM 728 C CA . SER A 1 97 ? -9.382 2.029 2.177 1.00 97.62 97 SER A CA 1
ATOM 729 C C . SER A 1 97 ? -9.598 2.762 0.845 1.00 97.62 97 SER A C 1
ATOM 731 O O . SER A 1 97 ? -9.063 2.337 -0.185 1.00 97.62 97 SER A O 1
ATOM 733 N N . ASP A 1 98 ? -10.279 3.910 0.863 1.00 97.31 98 ASP A N 1
ATOM 734 C CA . ASP A 1 98 ? -10.476 4.752 -0.324 1.00 97.31 98 ASP A CA 1
ATOM 735 C C . ASP A 1 98 ? -9.144 5.295 -0.861 1.00 97.31 98 ASP A C 1
ATOM 737 O O . ASP A 1 98 ? -8.869 5.236 -2.063 1.00 97.31 98 ASP A O 1
ATOM 741 N N . THR A 1 99 ? -8.275 5.771 0.035 1.00 97.25 99 THR A N 1
ATOM 742 C CA . THR A 1 99 ? -6.947 6.292 -0.329 1.00 97.25 99 THR A CA 1
ATOM 743 C C . THR A 1 99 ? -6.068 5.198 -0.932 1.00 97.25 99 THR A C 1
ATOM 745 O O . THR A 1 99 ? -5.420 5.418 -1.955 1.00 97.25 99 THR A O 1
ATOM 748 N N . VAL A 1 100 ? -6.070 4.001 -0.339 1.00 97.75 100 VAL A N 1
ATOM 749 C CA . VAL A 1 100 ? -5.351 2.835 -0.871 1.00 97.75 100 VAL A CA 1
ATOM 750 C C . VAL A 1 100 ? -5.873 2.477 -2.261 1.00 97.75 100 VAL A C 1
ATOM 752 O O . VAL A 1 100 ? -5.072 2.272 -3.171 1.00 97.75 100 VAL A O 1
ATOM 755 N N . SER A 1 101 ? -7.192 2.476 -2.455 1.00 97.00 101 SER A N 1
ATOM 756 C CA . SER A 1 101 ? -7.810 2.199 -3.756 1.00 97.00 101 SER A CA 1
ATOM 757 C C . SER A 1 101 ? -7.416 3.231 -4.818 1.00 97.00 101 SER A C 1
ATOM 759 O O . SER A 1 101 ? -7.190 2.882 -5.978 1.00 97.00 101 SER A O 1
ATOM 761 N N . GLN A 1 102 ? -7.300 4.508 -4.444 1.00 97.31 102 GLN A N 1
ATOM 762 C CA . GLN A 1 102 ? -6.843 5.557 -5.354 1.00 97.31 102 GLN A CA 1
ATOM 763 C C . GLN A 1 102 ? -5.355 5.404 -5.701 1.00 97.31 102 GLN A C 1
ATOM 765 O O . GLN A 1 102 ? -4.993 5.458 -6.876 1.00 97.31 102 GLN A O 1
ATOM 770 N N . LEU A 1 103 ? -4.504 5.135 -4.707 1.00 96.94 103 LEU A N 1
ATOM 771 C CA . LEU A 1 103 ? -3.075 4.902 -4.926 1.00 96.94 103 LEU A CA 1
ATOM 772 C C . LEU A 1 103 ? -2.821 3.682 -5.816 1.00 96.94 103 LEU A C 1
ATOM 774 O O . LEU A 1 103 ? -1.939 3.728 -6.668 1.00 96.94 103 LEU A O 1
ATOM 778 N N . GLN A 1 104 ? -3.605 2.613 -5.668 1.00 97.88 104 GLN A N 1
ATOM 779 C CA . GLN A 1 104 ? -3.524 1.443 -6.547 1.00 97.88 104 GLN A CA 1
ATOM 780 C C . GLN A 1 104 ? -3.787 1.816 -8.013 1.00 97.88 104 GLN A C 1
ATOM 782 O O . GLN A 1 104 ? -2.997 1.450 -8.882 1.00 97.88 104 GLN A O 1
ATOM 787 N N . LYS A 1 105 ? -4.824 2.620 -8.288 1.00 97.19 105 LYS A N 1
ATOM 788 C CA . LYS A 1 105 ? -5.120 3.112 -9.648 1.00 97.19 105 LYS A CA 1
ATOM 789 C C . LYS A 1 105 ? -3.991 3.972 -10.214 1.00 97.19 105 LYS A C 1
ATOM 791 O O . LYS A 1 105 ? -3.646 3.856 -11.391 1.00 97.19 105 LYS A O 1
ATOM 796 N N . ASP A 1 106 ? -3.407 4.835 -9.387 1.00 97.50 106 ASP A N 1
ATOM 797 C CA . AS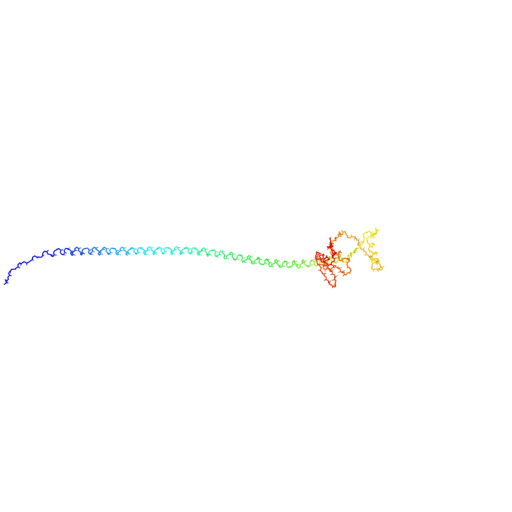P A 1 106 ? -2.308 5.703 -9.811 1.00 97.50 106 ASP A CA 1
ATOM 798 C C . ASP A 1 106 ? -1.038 4.895 -10.108 1.00 97.50 106 ASP A C 1
ATOM 800 O O . ASP A 1 106 ? -0.355 5.166 -11.099 1.00 97.50 106 ASP A O 1
ATOM 804 N N . VAL A 1 107 ? -0.758 3.862 -9.307 1.00 98.12 107 VAL A N 1
ATOM 805 C CA . VAL A 1 107 ? 0.334 2.913 -9.558 1.00 98.12 107 VAL A CA 1
ATOM 806 C C . VAL A 1 107 ? 0.116 2.183 -10.878 1.00 98.12 107 VAL A C 1
ATOM 808 O O . VAL A 1 107 ? 1.030 2.171 -11.697 1.00 98.12 107 VAL A O 1
ATOM 811 N N . GLU A 1 108 ? -1.078 1.652 -11.148 1.00 97.00 108 GLU A N 1
ATOM 812 C CA . GLU A 1 108 ? -1.381 0.981 -12.422 1.00 97.00 108 GLU A CA 1
ATOM 813 C C . GLU A 1 108 ? -1.153 1.902 -13.629 1.00 97.00 108 GLU A C 1
ATOM 815 O O . GLU A 1 108 ? -0.474 1.528 -14.593 1.00 97.00 108 GLU A O 1
ATOM 820 N N . LYS A 1 109 ? -1.648 3.143 -13.555 1.00 97.38 109 LYS A N 1
ATOM 821 C CA . LYS A 1 109 ? -1.463 4.157 -14.603 1.00 97.38 109 LYS A CA 1
ATOM 822 C C . LYS A 1 109 ? 0.007 4.533 -14.795 1.00 97.38 109 LYS A C 1
ATOM 824 O O . LYS A 1 109 ? 0.466 4.754 -15.924 1.00 97.38 109 LYS A O 1
ATOM 829 N N . LEU A 1 110 ? 0.760 4.647 -13.704 1.00 97.50 110 LEU A N 1
ATOM 830 C CA . LEU A 1 110 ? 2.180 4.960 -13.777 1.00 97.50 110 LEU A CA 1
ATOM 831 C C . LEU A 1 110 ? 2.960 3.781 -14.364 1.00 97.50 110 LEU A C 1
ATOM 833 O O . LEU A 1 110 ? 3.789 3.993 -15.246 1.00 97.50 110 LEU A O 1
ATOM 837 N N . THR A 1 111 ? 2.647 2.547 -13.967 1.00 97.56 111 THR A N 1
ATOM 838 C CA . THR A 1 111 ? 3.246 1.330 -14.525 1.00 97.56 111 THR A CA 1
ATOM 839 C C . THR A 1 111 ? 3.004 1.231 -16.028 1.00 97.56 111 THR A C 1
ATOM 841 O O . THR A 1 111 ? 3.957 1.005 -16.774 1.00 97.56 111 THR A O 1
ATOM 844 N N . SER A 1 112 ? 1.779 1.475 -16.509 1.00 96.38 112 SER A N 1
ATOM 845 C CA . SER A 1 112 ? 1.503 1.468 -17.953 1.00 96.38 112 SER A CA 1
ATOM 846 C C . SER A 1 112 ? 2.287 2.553 -18.693 1.00 96.38 112 SER A C 1
ATOM 848 O O . SER A 1 112 ? 2.825 2.306 -19.771 1.00 96.38 112 SER A O 1
ATOM 850 N N . SER A 1 113 ? 2.406 3.743 -18.098 1.00 97.12 113 SER A N 1
ATOM 851 C CA . SER A 1 113 ? 3.171 4.852 -18.681 1.00 97.12 113 SER A CA 1
ATOM 852 C C . SER A 1 113 ? 4.666 4.533 -18.747 1.00 97.12 113 SER A C 1
ATOM 854 O O . SER A 1 113 ? 5.311 4.792 -19.760 1.00 97.12 113 SER A O 1
ATOM 856 N N . VAL A 1 114 ? 5.222 3.925 -17.696 1.00 97.25 114 VAL A N 1
ATOM 857 C CA . VAL A 1 114 ? 6.625 3.492 -17.657 1.00 97.25 114 VAL A CA 1
ATOM 858 C C . VAL A 1 114 ? 6.893 2.421 -18.710 1.00 97.25 114 VAL A C 1
ATOM 860 O O . VAL A 1 114 ? 7.907 2.511 -19.401 1.00 97.25 114 VAL A O 1
ATOM 863 N N . LEU A 1 115 ? 5.993 1.450 -18.889 1.00 95.62 115 LEU A N 1
ATOM 864 C CA . LEU A 1 115 ? 6.123 0.442 -19.945 1.00 95.62 115 LEU A CA 1
ATOM 865 C C . LEU A 1 115 ? 6.131 1.090 -21.335 1.00 95.62 115 LEU A C 1
ATOM 867 O O . LEU A 1 115 ? 7.065 0.865 -22.101 1.00 95.62 115 LEU A O 1
ATOM 871 N N . GLN A 1 116 ? 5.170 1.972 -21.624 1.00 95.69 116 GLN A N 1
ATOM 872 C CA . GLN A 1 116 ? 5.099 2.682 -22.907 1.00 95.69 116 GLN A CA 1
ATOM 873 C C . GLN A 1 116 ? 6.337 3.544 -23.177 1.00 95.69 116 GLN A C 1
ATOM 875 O O . GLN A 1 116 ? 6.868 3.555 -24.288 1.00 95.69 116 GLN A O 1
ATOM 880 N N . LEU A 1 117 ? 6.815 4.276 -22.166 1.00 95.31 117 LEU A N 1
ATOM 881 C CA . LEU A 1 117 ? 8.026 5.086 -22.289 1.00 95.31 117 LEU A CA 1
ATOM 882 C C . LEU A 1 117 ? 9.261 4.212 -22.488 1.00 95.31 117 LEU A C 1
ATOM 884 O O . LEU A 1 117 ? 10.119 4.561 -23.293 1.00 95.31 117 LEU A O 1
ATOM 888 N N . THR A 1 118 ? 9.337 3.071 -21.808 1.00 94.19 118 THR A N 1
ATOM 889 C CA . THR A 1 118 ? 10.439 2.122 -21.975 1.00 94.19 118 THR A CA 1
ATOM 890 C C . THR A 1 118 ? 10.449 1.568 -23.396 1.00 94.19 118 THR A C 1
ATOM 892 O O . THR A 1 118 ? 11.472 1.666 -24.067 1.00 94.19 118 THR A O 1
ATOM 895 N N . GLU A 1 119 ? 9.314 1.086 -23.906 1.00 91.81 119 GLU A N 1
ATOM 896 C CA . GLU A 1 119 ? 9.195 0.604 -25.287 1.00 91.81 119 GLU A CA 1
ATOM 897 C C . GLU A 1 119 ? 9.581 1.687 -26.299 1.00 91.81 119 GLU A C 1
ATOM 899 O O . GLU A 1 119 ? 10.411 1.449 -27.180 1.00 91.81 119 GLU A O 1
ATOM 904 N N . LYS A 1 120 ? 9.080 2.914 -26.118 1.00 95.38 120 LYS A N 1
ATOM 905 C CA . LYS A 1 120 ? 9.424 4.050 -26.980 1.00 95.38 120 LYS A CA 1
ATOM 906 C C . LYS A 1 120 ? 10.917 4.380 -26.941 1.00 95.38 120 LYS A C 1
ATOM 908 O O . LYS A 1 120 ? 11.518 4.593 -27.990 1.00 95.38 120 LYS A O 1
ATOM 913 N N . CYS A 1 121 ? 11.531 4.410 -25.761 1.00 91.56 121 CYS A N 1
ATOM 914 C CA . CYS A 1 121 ? 12.969 4.638 -25.620 1.00 91.56 121 CYS A CA 1
ATOM 915 C C . CYS A 1 121 ? 13.777 3.537 -26.311 1.00 91.56 121 CYS A C 1
ATOM 917 O O . CYS A 1 121 ? 14.730 3.836 -27.026 1.00 91.56 121 CYS A O 1
ATOM 919 N N . THR A 1 122 ? 13.372 2.276 -26.154 1.00 87.31 122 THR A N 1
ATOM 920 C CA . THR A 1 122 ? 14.061 1.148 -26.785 1.00 87.31 122 THR A CA 1
ATOM 921 C C . THR A 1 122 ? 13.914 1.130 -28.312 1.00 87.31 122 THR A C 1
ATOM 923 O O . THR A 1 122 ? 14.879 0.817 -29.013 1.00 87.31 122 THR A O 1
ATOM 926 N N . ASP A 1 123 ? 12.759 1.536 -28.851 1.00 90.00 123 ASP A N 1
ATOM 927 C CA . ASP A 1 123 ? 12.550 1.723 -30.293 1.00 90.00 123 ASP A CA 1
ATOM 928 C C . ASP A 1 123 ? 13.422 2.866 -30.832 1.00 90.00 123 ASP A C 1
ATOM 930 O O . ASP A 1 123 ? 14.138 2.685 -31.818 1.00 90.00 123 ASP A O 1
ATOM 934 N N . LEU A 1 124 ? 13.445 4.015 -30.147 1.00 88.25 124 LEU A N 1
ATOM 935 C CA . LEU A 1 124 ? 14.283 5.154 -30.532 1.00 88.25 124 LEU A CA 1
ATOM 936 C C . LEU A 1 124 ? 15.779 4.816 -30.488 1.00 88.25 124 LEU A C 1
ATOM 938 O O . LEU A 1 124 ? 16.510 5.154 -31.422 1.00 88.25 124 LEU A O 1
ATOM 942 N N . GLU A 1 125 ? 16.242 4.118 -29.449 1.00 87.88 125 GLU A N 1
ATOM 943 C CA . GLU A 1 125 ? 17.633 3.663 -29.347 1.00 87.88 125 GLU A CA 1
ATOM 944 C C . GLU A 1 125 ? 17.979 2.681 -30.473 1.00 87.88 125 GLU A C 1
ATOM 946 O O . GLU A 1 125 ? 19.044 2.788 -31.089 1.00 87.88 125 GLU A O 1
ATOM 951 N N . SER A 1 126 ? 17.062 1.760 -30.784 1.00 84.62 126 SER A N 1
ATOM 952 C CA . SER A 1 126 ? 17.229 0.802 -31.875 1.00 84.62 126 SER A CA 1
ATOM 953 C C . SER A 1 126 ? 17.348 1.521 -33.216 1.00 84.62 126 SER A C 1
ATOM 955 O O . SER A 1 126 ? 18.331 1.307 -33.923 1.00 84.62 126 SER A O 1
ATOM 957 N N . ARG A 1 127 ? 16.421 2.432 -33.545 1.00 84.31 127 ARG A N 1
ATOM 958 C CA . ARG A 1 127 ? 16.445 3.224 -34.792 1.00 84.31 127 ARG A CA 1
ATOM 959 C C . ARG A 1 127 ? 17.689 4.093 -34.909 1.00 84.31 127 ARG A C 1
ATOM 961 O O . ARG A 1 127 ? 18.315 4.118 -35.962 1.00 84.31 127 ARG A O 1
ATOM 968 N N . SER A 1 128 ? 18.096 4.740 -33.818 1.00 84.88 128 SER A N 1
ATOM 969 C CA . SER A 1 128 ? 19.315 5.555 -33.784 1.00 84.88 128 SER A CA 1
ATOM 970 C C . SER A 1 128 ? 20.578 4.738 -34.083 1.00 84.88 128 SER A C 1
ATOM 972 O O . SER A 1 128 ? 21.532 5.268 -34.649 1.00 84.88 128 SER A O 1
ATOM 974 N N . ARG A 1 129 ? 20.595 3.445 -33.735 1.00 83.56 129 ARG A N 1
ATOM 975 C CA . ARG A 1 129 ? 21.745 2.553 -33.948 1.00 83.56 129 ARG A CA 1
ATOM 976 C C . ARG A 1 129 ? 21.627 1.647 -35.171 1.00 83.56 129 ARG A C 1
ATOM 978 O O . ARG A 1 129 ? 22.599 0.960 -35.466 1.00 83.56 129 ARG A O 1
ATOM 985 N N . GLN A 1 130 ? 20.504 1.643 -35.892 1.00 81.75 130 GLN A N 1
ATOM 986 C CA . GLN A 1 130 ? 20.290 0.769 -37.059 1.00 81.75 130 GLN A CA 1
ATOM 987 C C . GLN A 1 130 ? 21.353 0.955 -38.149 1.00 81.75 130 GLN A C 1
ATOM 989 O O . GLN A 1 130 ? 21.736 -0.010 -38.801 1.00 81.75 130 GLN A O 1
ATOM 994 N N . GLN A 1 131 ? 21.860 2.177 -38.321 1.00 82.19 131 GLN A N 1
ATOM 995 C CA . GLN A 1 131 ? 22.894 2.492 -39.312 1.00 82.19 131 GLN A CA 1
ATOM 996 C C . GLN A 1 131 ? 24.324 2.271 -38.789 1.00 82.19 131 GLN A C 1
ATOM 998 O O . GLN A 1 131 ? 25.289 2.412 -39.537 1.00 82.19 131 GLN A O 1
ATOM 1003 N N . ASN A 1 132 ? 24.483 1.891 -37.517 1.00 86.31 132 ASN A N 1
ATOM 1004 C CA . ASN A 1 132 ? 25.791 1.641 -36.926 1.00 86.31 132 ASN A CA 1
ATOM 1005 C C . ASN A 1 132 ? 26.193 0.177 -37.134 1.00 86.31 132 ASN A C 1
ATOM 1007 O O . ASN A 1 132 ? 25.625 -0.734 -36.531 1.00 86.31 132 ASN A O 1
ATOM 1011 N N . LEU A 1 133 ? 27.237 -0.049 -37.929 1.00 83.31 133 LEU A N 1
ATOM 1012 C CA . LEU A 1 133 ? 27.838 -1.368 -38.109 1.00 83.31 133 LEU A CA 1
ATOM 1013 C C . LEU A 1 133 ? 29.009 -1.573 -37.145 1.00 83.31 133 LEU A C 1
ATOM 1015 O O . LEU A 1 133 ? 29.840 -0.686 -36.946 1.00 83.31 133 LEU A O 1
ATOM 1019 N N . ARG A 1 134 ? 29.108 -2.777 -36.570 1.00 84.38 134 ARG A N 1
ATOM 1020 C CA . ARG A 1 134 ? 30.246 -3.180 -35.736 1.00 84.38 134 ARG A CA 1
ATOM 1021 C C . ARG A 1 134 ? 31.003 -4.325 -36.389 1.00 84.38 134 ARG A C 1
ATOM 1023 O O . ARG A 1 134 ? 30.550 -5.466 -36.367 1.00 84.38 134 ARG A O 1
ATOM 1030 N N . ILE A 1 135 ? 32.185 -4.016 -36.909 1.00 81.75 135 ILE A N 1
ATOM 1031 C CA . ILE A 1 135 ? 33.088 -5.005 -37.496 1.00 81.75 135 ILE A CA 1
ATOM 1032 C C . ILE A 1 135 ? 34.016 -5.527 -36.395 1.00 81.75 135 ILE A C 1
ATOM 1034 O O . ILE A 1 135 ? 34.558 -4.760 -35.599 1.00 81.75 135 ILE A O 1
ATOM 1038 N N . LEU A 1 136 ? 34.151 -6.847 -36.309 1.00 78.31 136 LEU A N 1
ATOM 1039 C CA . LEU A 1 136 ? 34.994 -7.527 -35.325 1.00 78.31 136 LEU A CA 1
ATOM 1040 C C . LEU A 1 136 ? 36.232 -8.112 -36.019 1.00 78.31 136 LEU A C 1
ATOM 1042 O O . LEU A 1 136 ? 36.208 -8.345 -37.222 1.00 78.31 136 LEU A O 1
ATOM 1046 N N . ASN A 1 137 ? 37.282 -8.397 -35.244 1.00 75.44 137 ASN A N 1
ATOM 1047 C CA . ASN A 1 137 ? 38.502 -9.093 -35.688 1.00 75.44 137 ASN A CA 1
ATOM 1048 C C . ASN A 1 137 ? 39.411 -8.340 -36.680 1.00 75.44 137 ASN A C 1
ATOM 1050 O O . ASN A 1 137 ? 40.202 -8.967 -37.380 1.00 75.44 137 ASN A O 1
ATOM 1054 N N . ILE A 1 138 ? 39.377 -7.007 -36.701 1.00 79.06 138 ILE A N 1
ATOM 1055 C CA . ILE A 1 138 ? 40.384 -6.216 -37.426 1.00 79.06 138 ILE A CA 1
ATOM 1056 C C . ILE A 1 138 ? 41.619 -6.059 -36.529 1.00 79.06 138 ILE A C 1
ATOM 1058 O O . ILE A 1 138 ? 41.529 -5.419 -35.473 1.00 79.06 138 ILE A O 1
ATOM 1062 N N . LYS A 1 139 ? 42.759 -6.630 -36.944 1.00 75.06 139 LYS A N 1
ATOM 1063 C CA . LYS A 1 139 ? 44.043 -6.492 -36.235 1.00 75.06 139 LYS A CA 1
ATOM 1064 C C . LYS A 1 139 ? 44.438 -5.016 -36.111 1.00 75.06 139 LYS A C 1
ATOM 1066 O O . LYS A 1 139 ? 44.110 -4.190 -36.962 1.00 75.06 139 LYS A O 1
ATOM 1071 N N . GLU A 1 140 ? 45.092 -4.673 -35.009 1.00 73.38 140 GLU A N 1
ATOM 1072 C CA . GLU A 1 140 ? 45.593 -3.316 -34.784 1.00 73.38 140 GLU A CA 1
ATOM 1073 C C . GLU A 1 140 ? 46.792 -3.045 -35.704 1.00 73.38 140 GLU A C 1
ATOM 1075 O O . GLU A 1 140 ? 47.623 -3.924 -35.911 1.00 73.38 140 GLU A O 1
ATOM 1080 N N . GLY A 1 141 ? 46.856 -1.847 -36.291 1.00 72.38 141 GLY A N 1
ATOM 1081 C CA . GLY A 1 141 ? 47.940 -1.443 -37.198 1.00 72.38 141 GLY A CA 1
ATOM 1082 C C . GLY A 1 141 ? 47.711 -1.722 -38.691 1.00 72.38 141 GLY A C 1
ATOM 1083 O O . GLY A 1 141 ? 48.369 -1.092 -39.513 1.00 72.38 141 GLY A O 1
ATOM 1084 N N . GLU A 1 142 ? 46.729 -2.552 -39.062 1.00 74.06 142 GLU A N 1
ATOM 1085 C CA . GLU A 1 142 ? 46.355 -2.821 -40.473 1.00 74.06 142 GLU A CA 1
ATOM 1086 C C . GLU A 1 142 ? 45.951 -1.552 -41.238 1.00 74.06 142 GLU A C 1
ATOM 1088 O O . GLU A 1 142 ? 46.129 -1.430 -42.448 1.00 74.06 142 GLU A O 1
ATOM 1093 N N . GLU A 1 143 ? 45.449 -0.553 -40.513 1.00 72.56 143 GLU A N 1
ATOM 1094 C CA . GLU A 1 143 ? 45.030 0.729 -41.074 1.00 72.56 143 GLU A CA 1
ATOM 1095 C C . GLU A 1 143 ? 46.210 1.531 -41.660 1.00 72.56 143 GLU A C 1
ATOM 1097 O O . GLU A 1 143 ? 45.970 2.477 -42.404 1.00 72.56 143 GLU A O 1
ATOM 1102 N N . THR A 1 144 ? 47.471 1.141 -41.399 1.00 66.44 144 THR A N 1
ATOM 1103 C CA . THR A 1 144 ? 48.707 1.687 -42.006 1.00 66.44 144 THR A CA 1
ATOM 1104 C C . THR A 1 144 ? 48.697 3.223 -42.143 1.00 66.44 144 THR A C 1
ATOM 1106 O O . THR A 1 144 ? 49.083 3.781 -43.168 1.00 66.44 144 THR A O 1
ATOM 1109 N N . GLY A 1 145 ? 48.170 3.929 -41.134 1.00 66.69 145 GLY A N 1
ATOM 1110 C CA . GLY A 1 145 ? 48.067 5.395 -41.115 1.00 66.69 145 GLY A CA 1
ATOM 1111 C C . GLY A 1 145 ? 47.019 6.031 -42.046 1.00 66.69 145 GLY A C 1
ATOM 1112 O O . GLY A 1 145 ? 46.963 7.257 -42.135 1.00 66.69 145 GLY A O 1
ATOM 1113 N N . ARG A 1 146 ? 46.174 5.254 -42.734 1.00 75.94 146 ARG A N 1
ATOM 1114 C CA . ARG A 1 146 ? 45.030 5.776 -43.501 1.00 75.94 146 ARG A CA 1
ATOM 1115 C C . ARG A 1 146 ? 43.914 6.229 -42.560 1.00 75.94 146 ARG A C 1
ATOM 1117 O O . ARG A 1 146 ? 43.784 5.732 -41.442 1.00 75.94 146 ARG A O 1
ATOM 1124 N N . LYS A 1 147 ? 43.063 7.152 -43.023 1.00 81.50 147 LYS A N 1
ATOM 1125 C CA . LYS A 1 147 ? 41.839 7.509 -42.292 1.00 81.50 147 LYS A CA 1
ATOM 1126 C C . LYS A 1 147 ? 40.972 6.255 -42.149 1.00 81.50 147 LYS A C 1
ATOM 1128 O O . LYS A 1 147 ? 40.734 5.552 -43.130 1.00 81.50 147 LYS A O 1
ATOM 1133 N N . ALA A 1 148 ? 40.483 5.994 -40.936 1.00 81.81 148 ALA A N 1
ATOM 1134 C CA . ALA A 1 148 ? 39.682 4.806 -40.633 1.00 81.81 148 ALA A CA 1
ATOM 1135 C C . ALA A 1 148 ? 38.440 4.676 -41.538 1.00 81.81 148 ALA A C 1
ATOM 1137 O O . ALA A 1 148 ? 38.029 3.568 -41.868 1.00 81.81 148 ALA A O 1
ATOM 1138 N N . THR A 1 149 ? 37.868 5.797 -41.988 1.00 87.00 149 THR A N 1
ATOM 1139 C CA . THR A 1 149 ? 36.746 5.828 -42.942 1.00 87.00 149 THR A CA 1
ATOM 1140 C C . THR A 1 149 ? 37.102 5.161 -44.265 1.00 87.00 149 THR A C 1
ATOM 1142 O O . THR A 1 149 ? 36.367 4.297 -44.735 1.00 87.00 149 THR A O 1
ATOM 1145 N N . ASP A 1 150 ? 38.259 5.501 -44.826 1.00 87.31 150 ASP A N 1
ATOM 1146 C CA . ASP A 1 150 ? 38.669 5.062 -46.159 1.00 87.31 150 ASP A CA 1
ATOM 1147 C C . ASP A 1 150 ? 39.065 3.583 -46.130 1.00 87.31 150 ASP A C 1
ATOM 1149 O O . ASP A 1 150 ? 38.703 2.811 -47.018 1.00 87.31 150 ASP A O 1
ATOM 1153 N N . PHE A 1 151 ? 39.756 3.164 -45.063 1.00 87.31 151 PHE A N 1
ATOM 1154 C CA . PHE A 1 151 ? 40.093 1.759 -44.841 1.00 87.31 151 PHE A CA 1
ATOM 1155 C C . PHE A 1 151 ? 38.837 0.883 -44.776 1.00 87.31 151 PHE A C 1
ATOM 1157 O O . PHE A 1 151 ? 38.753 -0.122 -45.484 1.00 87.31 151 PHE A O 1
ATOM 1164 N N . ILE A 1 152 ? 37.837 1.275 -43.977 1.00 87.75 152 ILE A N 1
ATOM 1165 C CA . ILE A 1 152 ? 36.597 0.501 -43.847 1.00 87.75 152 ILE A CA 1
ATOM 1166 C C . ILE A 1 152 ? 35.785 0.527 -45.146 1.00 87.75 152 ILE A C 1
ATOM 1168 O O . ILE A 1 152 ? 35.227 -0.502 -45.522 1.00 87.75 152 ILE A O 1
ATOM 1172 N N . ALA A 1 153 ? 35.760 1.644 -45.874 1.00 88.88 153 ALA A N 1
ATOM 1173 C CA . ALA A 1 153 ? 35.057 1.726 -47.151 1.00 88.88 153 ALA A CA 1
ATOM 1174 C C . ALA A 1 153 ? 35.643 0.752 -48.192 1.00 88.88 153 ALA A C 1
ATOM 1176 O O . ALA A 1 153 ? 34.901 0.022 -48.854 1.00 88.88 153 ALA A O 1
ATOM 1177 N N . HIS A 1 154 ? 36.975 0.662 -48.278 1.00 88.31 154 HIS A N 1
ATOM 1178 C CA . HIS A 1 154 ? 37.655 -0.325 -49.122 1.00 88.31 154 HIS A CA 1
ATOM 1179 C C . HIS A 1 154 ? 37.457 -1.763 -48.634 1.00 88.31 154 HIS A C 1
ATOM 1181 O O . HIS A 1 154 ? 37.225 -2.657 -49.450 1.00 88.31 154 HIS A O 1
ATOM 1187 N N . LEU A 1 155 ? 37.512 -1.994 -47.320 1.00 88.12 155 LEU A N 1
ATOM 1188 C CA . LEU A 1 155 ? 37.277 -3.311 -46.733 1.00 88.12 155 LEU A CA 1
ATOM 1189 C C . LEU A 1 155 ? 35.876 -3.831 -47.078 1.00 88.12 155 LEU A C 1
ATOM 1191 O O . LEU A 1 155 ? 35.741 -4.971 -47.512 1.00 88.12 155 LEU A O 1
ATOM 1195 N N . LEU A 1 156 ? 34.846 -2.994 -46.931 1.00 88.44 156 LEU A N 1
ATOM 1196 C CA . LEU A 1 156 ? 33.466 -3.356 -47.254 1.00 88.44 156 LEU A CA 1
ATOM 1197 C C . LEU A 1 156 ? 33.273 -3.592 -48.751 1.00 88.44 156 LEU A C 1
ATOM 1199 O O . LEU A 1 156 ? 32.621 -4.565 -49.123 1.00 88.44 156 LEU A O 1
ATOM 1203 N N . LYS A 1 157 ? 33.877 -2.757 -49.606 1.00 89.50 157 LYS A N 1
ATOM 1204 C CA . LYS A 1 157 ? 33.837 -2.959 -51.058 1.00 89.50 157 LYS A CA 1
ATOM 1205 C C . LYS A 1 157 ? 34.392 -4.328 -51.446 1.00 89.50 157 LYS A C 1
ATOM 1207 O O . LYS A 1 157 ? 33.746 -5.048 -52.199 1.00 89.50 157 LYS A O 1
ATOM 1212 N N . ASN A 1 158 ? 35.548 -4.696 -50.899 1.00 88.75 158 ASN A N 1
ATOM 1213 C CA . ASN A 1 158 ? 36.202 -5.964 -51.212 1.00 88.75 158 ASN A CA 1
ATOM 1214 C C . ASN A 1 158 ? 35.464 -7.163 -50.599 1.00 88.75 158 ASN A C 1
ATOM 1216 O O . ASN A 1 158 ? 35.296 -8.179 -51.263 1.00 88.75 158 ASN A O 1
ATOM 1220 N N . ALA A 1 159 ? 35.000 -7.051 -49.350 1.00 87.69 159 ALA A N 1
ATOM 1221 C CA . ALA A 1 159 ? 34.325 -8.144 -48.649 1.00 87.69 159 ALA A CA 1
ATOM 1222 C C . ALA A 1 159 ? 32.932 -8.454 -49.219 1.00 87.69 159 ALA A C 1
ATOM 1224 O O . ALA A 1 159 ? 32.529 -9.614 -49.245 1.00 87.69 159 ALA A O 1
ATOM 1225 N N . LEU A 1 160 ? 32.197 -7.429 -49.665 1.00 85.38 160 LEU A N 1
ATOM 1226 C CA . LEU A 1 160 ? 30.833 -7.560 -50.190 1.00 85.38 160 LEU A CA 1
ATOM 1227 C C . LEU A 1 160 ? 30.756 -7.466 -51.722 1.00 85.38 160 LEU A C 1
ATOM 1229 O O . LEU A 1 160 ? 29.664 -7.557 -52.271 1.00 85.38 160 LEU A O 1
ATOM 1233 N N . SER A 1 161 ? 31.889 -7.298 -52.413 1.00 90.12 161 SER A N 1
ATOM 1234 C CA . SER A 1 161 ? 31.962 -7.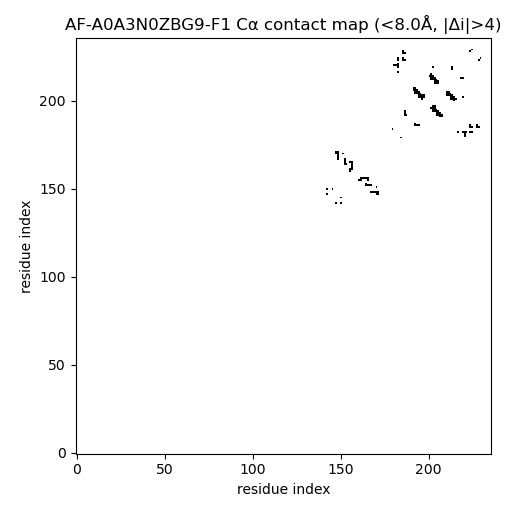131 -53.876 1.00 90.12 161 SER A CA 1
ATOM 1235 C C . SER A 1 161 ? 31.073 -5.996 -54.408 1.00 90.12 161 SER A C 1
ATOM 1237 O O . SER A 1 161 ? 30.349 -6.160 -55.388 1.00 90.12 161 SER A O 1
ATOM 1239 N N . LEU A 1 162 ? 31.105 -4.834 -53.745 1.00 87.94 162 LEU A N 1
ATOM 1240 C CA . LEU A 1 162 ? 30.309 -3.669 -54.148 1.00 87.94 162 LEU A CA 1
ATOM 1241 C C . LEU A 1 162 ? 30.911 -2.996 -55.392 1.00 87.94 162 LEU A C 1
ATOM 1243 O O . LEU A 1 162 ? 32.129 -2.873 -55.520 1.00 87.94 162 LEU A O 1
ATOM 1247 N N . GLU A 1 163 ? 30.060 -2.503 -56.291 1.00 84.56 163 GLU A N 1
ATOM 1248 C CA . GLU A 1 163 ? 30.487 -1.787 -57.501 1.00 84.56 163 GLU A CA 1
ATOM 1249 C C . GLU A 1 163 ? 31.123 -0.426 -57.150 1.00 84.56 163 GLU A C 1
ATOM 1251 O O . GLU A 1 163 ? 32.207 -0.065 -57.628 1.00 84.56 163 GLU A O 1
ATOM 1256 N N . THR A 1 164 ? 30.509 0.290 -56.205 1.00 89.19 164 THR A N 1
ATOM 1257 C CA . THR A 1 164 ? 30.928 1.615 -55.735 1.00 89.19 164 THR A CA 1
ATOM 1258 C C . THR A 1 164 ? 31.482 1.577 -54.311 1.00 89.19 164 THR A C 1
ATOM 1260 O O . THR A 1 164 ? 31.278 0.628 -53.553 1.00 89.19 164 THR A O 1
ATOM 1263 N N . LEU A 1 165 ? 32.253 2.607 -53.951 1.00 85.38 165 LEU A N 1
ATOM 1264 C CA . LEU A 1 165 ? 32.763 2.756 -52.591 1.00 85.38 165 LEU A CA 1
ATOM 1265 C C . LEU A 1 165 ? 31.623 3.279 -51.691 1.00 85.38 165 LEU A C 1
ATOM 1267 O O . LEU A 1 165 ? 31.037 4.309 -52.029 1.00 85.38 165 LEU A O 1
ATOM 1271 N N . PRO A 1 166 ? 31.282 2.601 -50.579 1.00 86.31 166 PRO A N 1
ATOM 1272 C CA . PRO A 1 166 ? 30.190 3.041 -49.716 1.00 86.31 166 PRO A CA 1
ATOM 1273 C C . PRO A 1 166 ? 30.541 4.349 -48.993 1.00 86.31 166 PRO A C 1
ATOM 1275 O O . PRO A 1 166 ? 31.673 4.531 -48.541 1.00 86.31 166 PRO A O 1
ATOM 1278 N N . LEU A 1 167 ? 29.558 5.245 -48.855 1.00 86.88 167 LEU A N 1
ATOM 1279 C CA . LEU A 1 167 ? 29.698 6.478 -48.078 1.00 86.88 167 LEU A CA 1
ATOM 1280 C C . LEU A 1 167 ? 29.595 6.157 -46.581 1.00 86.88 167 LEU A C 1
ATOM 1282 O O . LEU A 1 167 ? 28.615 5.562 -46.137 1.00 86.88 167 LEU A O 1
ATOM 1286 N N . ILE A 1 168 ? 30.613 6.541 -45.811 1.00 87.69 168 ILE A N 1
ATOM 1287 C CA . ILE A 1 168 ? 30.690 6.307 -44.365 1.00 87.69 168 ILE A CA 1
ATOM 1288 C C . ILE A 1 168 ? 30.853 7.655 -43.668 1.00 87.69 168 ILE A C 1
ATOM 1290 O O . ILE A 1 168 ? 31.876 8.314 -43.841 1.00 87.69 168 ILE A O 1
ATOM 1294 N N . ASP A 1 169 ? 29.882 8.035 -42.837 1.00 86.31 169 ASP A N 1
ATOM 1295 C CA . ASP A 1 169 ? 29.919 9.319 -42.124 1.00 86.31 169 ASP A CA 1
ATOM 1296 C C . ASP A 1 169 ? 31.011 9.355 -41.051 1.00 86.31 169 ASP A C 1
ATOM 1298 O O . ASP A 1 169 ? 31.727 10.345 -40.890 1.00 86.31 169 ASP A O 1
ATOM 1302 N N . ARG A 1 170 ? 31.129 8.275 -40.267 1.00 86.12 170 ARG A N 1
ATOM 1303 C CA . ARG A 1 170 ? 32.089 8.159 -39.164 1.00 86.12 170 ARG A CA 1
ATOM 1304 C C . ARG A 1 170 ? 32.550 6.719 -39.006 1.00 86.12 170 ARG A C 1
ATOM 1306 O O . ARG A 1 170 ? 31.736 5.810 -38.884 1.00 86.12 170 ARG A O 1
ATOM 1313 N N . ALA A 1 171 ? 33.860 6.528 -38.902 1.00 86.75 171 ALA A N 1
ATOM 1314 C CA . ALA A 1 171 ? 34.467 5.258 -38.528 1.00 86.75 171 ALA A CA 1
ATOM 1315 C C . ALA A 1 171 ? 35.443 5.493 -37.378 1.00 86.75 171 ALA A C 1
ATOM 1317 O O . ALA A 1 171 ? 36.259 6.412 -37.422 1.00 86.75 171 ALA A O 1
ATOM 1318 N N . HIS A 1 172 ? 35.339 4.678 -36.335 1.00 84.81 172 HIS A N 1
ATOM 1319 C CA . HIS A 1 172 ? 36.242 4.730 -35.194 1.00 84.81 172 HIS A CA 1
ATOM 1320 C C . HIS A 1 172 ? 36.374 3.345 -34.563 1.00 84.81 172 HIS A C 1
ATOM 1322 O O . HIS A 1 172 ? 35.454 2.524 -34.613 1.00 84.81 172 HIS A O 1
ATOM 1328 N N . ARG A 1 173 ? 37.526 3.089 -33.940 1.00 79.00 173 ARG A N 1
ATOM 1329 C CA . ARG A 1 173 ? 37.766 1.875 -33.160 1.00 79.00 173 ARG A CA 1
ATOM 1330 C C . ARG A 1 173 ? 37.166 2.054 -31.765 1.00 79.00 173 ARG A C 1
ATOM 1332 O O . ARG A 1 173 ? 37.422 3.052 -31.098 1.00 79.00 173 ARG A O 1
ATOM 1339 N N . SER A 1 174 ? 36.345 1.106 -31.313 1.00 76.62 174 SER A N 1
ATOM 1340 C CA . SER A 1 174 ? 35.761 1.177 -29.967 1.00 76.62 174 SER A CA 1
ATOM 1341 C C . SER A 1 174 ? 36.837 0.926 -28.903 1.00 76.62 174 SER A C 1
ATOM 1343 O O . SER A 1 174 ? 37.448 -0.141 -28.927 1.00 76.62 174 SER A O 1
ATOM 1345 N N . LEU A 1 175 ? 36.996 1.829 -27.929 1.00 65.12 175 LEU A N 1
ATOM 1346 C CA . LEU A 1 175 ? 37.928 1.725 -26.785 1.00 65.12 175 LEU A CA 1
ATOM 1347 C C . LEU A 1 175 ? 37.506 0.683 -25.725 1.00 65.12 175 LEU A C 1
ATOM 1349 O O . LEU A 1 175 ? 37.708 0.864 -24.525 1.00 65.12 175 LEU A O 1
ATOM 1353 N N . ARG A 1 176 ? 36.845 -0.406 -26.124 1.00 60.69 176 ARG A N 1
ATOM 1354 C CA . ARG A 1 176 ? 36.316 -1.376 -25.160 1.00 60.69 176 ARG A CA 1
ATOM 1355 C C . ARG A 1 176 ? 37.435 -2.320 -24.727 1.00 60.69 176 ARG A C 1
ATOM 1357 O O . ARG A 1 176 ? 37.980 -3.028 -25.569 1.00 60.69 176 ARG A O 1
ATOM 1364 N N . LYS A 1 177 ? 37.717 -2.374 -23.419 1.00 53.94 177 LYS A N 1
ATOM 1365 C CA . LYS A 1 177 ? 38.560 -3.416 -22.817 1.00 53.94 177 LYS A CA 1
ATOM 1366 C C . LYS A 1 177 ? 38.018 -4.775 -23.268 1.00 53.94 177 LYS A C 1
ATOM 1368 O O . LYS A 1 177 ? 36.816 -5.035 -23.133 1.00 53.94 177 LYS A O 1
ATOM 1373 N N . ARG A 1 178 ? 38.875 -5.601 -23.867 1.00 54.84 178 ARG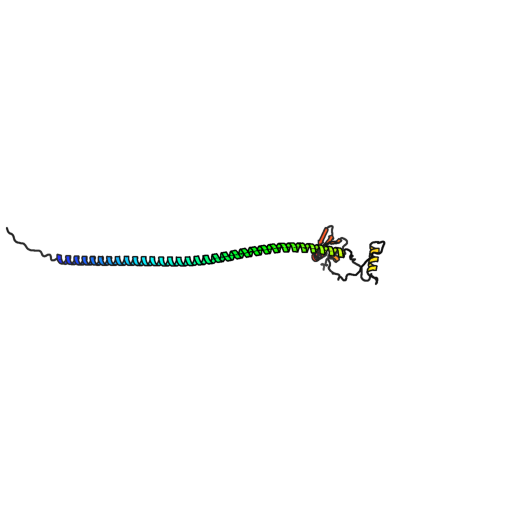 A N 1
ATOM 1374 C CA . ARG A 1 178 ? 38.545 -6.995 -24.167 1.00 54.84 178 ARG A CA 1
ATOM 1375 C C . ARG A 1 178 ? 38.216 -7.638 -22.817 1.00 54.84 178 ARG A C 1
ATOM 1377 O O . ARG A 1 178 ? 39.004 -7.549 -21.884 1.00 54.84 178 ARG A O 1
ATOM 1384 N N . SER A 1 179 ? 36.985 -8.106 -22.648 1.00 57.28 179 SER A N 1
ATOM 1385 C CA . SER A 1 179 ? 36.621 -8.869 -21.459 1.00 57.28 179 SER A CA 1
ATOM 1386 C C . SER A 1 179 ? 37.099 -10.283 -21.728 1.00 57.28 179 SER A C 1
ATOM 1388 O O . SER A 1 179 ? 36.472 -10.955 -22.540 1.00 57.28 179 SER A O 1
ATOM 1390 N N . ASP A 1 180 ? 38.195 -10.695 -21.100 1.00 53.53 180 ASP A N 1
ATOM 1391 C CA . ASP A 1 180 ? 38.869 -11.960 -21.422 1.00 53.53 180 ASP A CA 1
ATOM 1392 C C . ASP A 1 180 ? 38.009 -13.212 -21.137 1.00 53.53 180 ASP A C 1
ATOM 1394 O O . ASP A 1 180 ? 38.308 -14.281 -21.653 1.00 53.53 180 ASP A O 1
ATOM 1398 N N . ASN A 1 181 ? 36.879 -13.063 -20.428 1.00 57.31 181 ASN A N 1
ATOM 1399 C CA . ASN A 1 181 ? 35.939 -14.137 -20.084 1.00 57.31 181 ASN A CA 1
ATOM 1400 C C . ASN A 1 181 ? 34.504 -13.838 -20.559 1.00 57.31 181 ASN A C 1
ATOM 1402 O O . ASN A 1 181 ? 33.557 -13.831 -19.770 1.00 57.31 181 ASN A O 1
ATOM 1406 N N . SER A 1 182 ? 34.303 -13.515 -21.840 1.00 67.44 182 SER A N 1
ATOM 1407 C CA . SER A 1 182 ? 32.942 -13.469 -22.389 1.00 67.44 182 SER A CA 1
ATOM 1408 C C . SER A 1 182 ? 32.518 -14.856 -22.865 1.00 67.44 182 SER A C 1
ATOM 1410 O O . SER A 1 182 ? 33.277 -15.514 -23.569 1.00 67.44 182 SER A O 1
ATOM 1412 N N . ALA A 1 183 ? 31.259 -15.250 -22.623 1.00 72.94 183 ALA A N 1
ATOM 1413 C CA . ALA A 1 183 ? 30.660 -16.438 -23.250 1.00 72.94 183 ALA A CA 1
ATOM 1414 C C . ALA A 1 183 ? 30.911 -16.470 -24.770 1.00 72.94 183 ALA A C 1
ATOM 1416 O O . ALA A 1 183 ? 31.102 -17.521 -25.366 1.00 72.94 183 ALA A O 1
ATOM 1417 N N . LYS A 1 184 ? 30.981 -15.295 -25.407 1.00 74.50 184 LYS A N 1
ATOM 1418 C CA . LYS A 1 184 ? 31.294 -15.161 -26.831 1.00 74.50 184 LYS A CA 1
ATOM 1419 C C . LYS A 1 184 ? 32.669 -15.675 -27.226 1.00 74.50 184 LYS A C 1
ATOM 1421 O O . LYS A 1 184 ? 32.801 -16.127 -28.355 1.00 74.50 184 LYS A O 1
ATOM 1426 N N . ASP A 1 185 ? 33.675 -15.546 -26.371 1.00 76.25 185 ASP A N 1
ATOM 1427 C CA . ASP A 1 185 ? 35.037 -15.964 -26.699 1.00 76.25 185 ASP A CA 1
ATOM 1428 C C . ASP A 1 185 ? 35.142 -17.493 -26.691 1.00 76.25 185 ASP A C 1
ATOM 1430 O O . ASP A 1 185 ? 35.715 -18.059 -27.620 1.00 76.25 185 ASP A O 1
ATOM 1434 N N . LEU A 1 186 ? 34.448 -18.154 -25.758 1.00 77.25 186 LEU A N 1
ATOM 1435 C CA . LEU A 1 186 ? 34.301 -19.615 -25.717 1.00 77.25 186 LEU A CA 1
ATOM 1436 C C . LEU A 1 186 ? 33.528 -20.167 -26.929 1.00 77.25 186 LEU A C 1
ATOM 1438 O O . LEU A 1 186 ? 33.857 -21.229 -27.453 1.00 77.25 186 LEU A O 1
ATOM 1442 N N . LEU A 1 187 ? 32.525 -19.430 -27.422 1.00 79.25 187 LEU A N 1
ATOM 1443 C CA . LEU A 1 187 ? 31.707 -19.847 -28.571 1.00 79.25 187 LEU A CA 1
ATOM 1444 C C . LEU A 1 187 ? 32.354 -19.530 -29.937 1.00 79.25 187 LEU A C 1
ATOM 1446 O O . LEU A 1 187 ? 31.951 -20.098 -30.948 1.00 79.25 187 LEU A O 1
ATOM 1450 N N . ARG A 1 188 ? 33.336 -18.615 -30.009 1.00 74.50 188 ARG A N 1
ATOM 1451 C CA . ARG A 1 188 ? 33.862 -18.061 -31.278 1.00 74.50 188 ARG A CA 1
ATOM 1452 C C . ARG A 1 188 ? 34.692 -19.045 -32.105 1.00 74.50 188 ARG A C 1
ATOM 1454 O O . ARG A 1 188 ? 34.679 -18.941 -33.327 1.00 74.50 188 ARG A O 1
ATOM 1461 N N . ASN A 1 189 ? 35.402 -19.970 -31.463 1.00 70.81 189 ASN A N 1
ATOM 1462 C CA . ASN A 1 189 ? 36.341 -20.881 -32.133 1.00 70.81 189 ASN A CA 1
ATOM 1463 C C . ASN A 1 189 ? 35.741 -22.268 -32.434 1.00 70.81 189 ASN A C 1
ATOM 1465 O O . ASN A 1 189 ? 36.479 -23.200 -32.748 1.00 70.81 189 ASN A O 1
ATOM 1469 N N . ARG A 1 190 ? 34.415 -22.433 -32.328 1.00 78.38 190 ARG A N 1
ATOM 1470 C CA . ARG A 1 190 ? 33.733 -23.723 -32.514 1.00 78.38 190 ARG A CA 1
ATOM 1471 C C . ARG A 1 190 ? 32.904 -23.707 -33.811 1.00 78.38 190 ARG A C 1
ATOM 1473 O O . ARG A 1 190 ? 31.912 -22.984 -33.869 1.00 78.38 190 ARG A O 1
ATOM 1480 N N . PRO A 1 191 ? 33.262 -24.494 -34.844 1.00 72.50 191 PRO A N 1
ATOM 1481 C CA . PRO A 1 191 ? 32.583 -24.456 -36.145 1.00 72.50 191 PRO A CA 1
ATOM 1482 C C . PRO A 1 191 ? 31.131 -24.966 -36.104 1.00 72.50 191 PRO A C 1
ATOM 1484 O O . PRO A 1 191 ? 30.325 -24.595 -36.953 1.00 72.50 191 PRO A O 1
ATOM 1487 N N . GLU A 1 192 ? 30.777 -25.777 -35.104 1.00 80.19 192 GLU A N 1
ATOM 1488 C CA . GLU A 1 192 ? 29.432 -26.350 -34.929 1.00 80.19 192 GLU A CA 1
ATOM 1489 C C . GLU A 1 192 ? 28.453 -25.417 -34.199 1.00 80.19 192 GLU A C 1
ATOM 1491 O O . GLU A 1 192 ? 27.259 -25.706 -34.105 1.00 80.19 192 GLU A O 1
ATOM 1496 N N . VAL A 1 193 ? 28.942 -24.287 -33.682 1.00 83.44 193 VAL A N 1
ATOM 1497 C CA . VAL A 1 193 ? 28.161 -23.368 -32.854 1.00 83.44 193 VAL A CA 1
ATOM 1498 C C . VAL A 1 193 ? 27.869 -22.092 -33.627 1.00 83.44 193 VAL A C 1
ATOM 1500 O O . VAL A 1 193 ? 28.770 -21.397 -34.093 1.00 83.44 193 VAL A O 1
ATOM 1503 N N . ARG A 1 194 ? 26.589 -21.725 -33.713 1.00 83.38 194 ARG A N 1
ATOM 1504 C CA . ARG A 1 194 ? 26.169 -20.410 -34.217 1.00 83.38 194 ARG A CA 1
ATOM 1505 C C . ARG A 1 194 ? 25.598 -19.600 -33.071 1.00 83.38 194 ARG A C 1
ATOM 1507 O O . ARG A 1 194 ? 24.737 -20.084 -32.351 1.00 83.38 194 ARG A O 1
ATOM 1514 N N . PHE A 1 195 ? 26.028 -18.356 -32.905 1.00 85.75 195 PHE A N 1
ATOM 1515 C CA . PHE A 1 195 ? 25.477 -17.486 -31.869 1.00 85.75 195 PHE A CA 1
ATOM 1516 C C . PHE A 1 195 ? 25.235 -16.070 -32.382 1.00 85.75 195 PHE A C 1
ATOM 1518 O O . PHE A 1 195 ? 25.885 -15.596 -33.312 1.00 85.75 195 PHE A O 1
ATOM 1525 N N . GLY A 1 196 ? 24.287 -15.378 -31.761 1.00 82.12 196 GLY A N 1
ATOM 1526 C CA . GLY A 1 196 ? 23.924 -14.006 -32.097 1.00 82.12 196 GLY A CA 1
ATOM 1527 C C . GLY A 1 196 ? 23.153 -13.352 -30.960 1.00 82.12 196 GLY A C 1
ATOM 1528 O O . GLY A 1 196 ? 22.688 -14.030 -30.052 1.00 82.12 196 GLY A O 1
ATOM 1529 N N . PHE A 1 197 ? 23.026 -12.029 -30.989 1.00 82.88 197 PHE A N 1
ATOM 1530 C CA . PHE A 1 197 ? 22.137 -11.327 -30.067 1.00 82.88 197 PHE A CA 1
ATOM 1531 C C . PHE A 1 197 ? 20.803 -11.051 -30.752 1.00 82.88 197 PHE A C 1
ATOM 1533 O O . PHE A 1 197 ? 20.776 -10.491 -31.845 1.00 82.88 197 PHE A O 1
ATOM 1540 N N . LEU A 1 198 ? 19.717 -11.434 -30.089 1.00 78.62 198 LEU A N 1
ATOM 1541 C CA . LEU A 1 198 ? 18.354 -11.070 -30.434 1.00 78.62 198 LEU A CA 1
ATOM 1542 C C . LEU A 1 198 ? 17.902 -9.906 -29.551 1.00 78.62 198 LEU A C 1
ATOM 1544 O O . LEU A 1 198 ? 18.280 -9.796 -28.384 1.00 78.62 198 LEU A O 1
ATOM 1548 N N . TYR A 1 199 ? 17.073 -9.037 -30.106 1.00 66.62 199 TYR A N 1
ATOM 1549 C CA . TYR A 1 199 ? 16.452 -7.962 -29.353 1.00 66.62 199 TYR A CA 1
ATOM 1550 C C . TYR A 1 199 ? 15.307 -8.480 -28.449 1.00 66.62 199 TYR A C 1
ATOM 1552 O O . TYR A 1 199 ? 14.530 -9.324 -28.899 1.00 66.62 199 TYR A O 1
ATOM 1560 N N . PRO A 1 200 ? 15.153 -7.975 -27.205 1.00 69.25 200 PRO A N 1
ATOM 1561 C CA . PRO A 1 200 ? 16.081 -7.115 -26.464 1.00 69.25 200 PRO A CA 1
ATOM 1562 C C . PRO A 1 200 ? 17.178 -7.933 -25.753 1.00 69.25 200 PRO A C 1
ATOM 1564 O O . PRO A 1 200 ? 16.886 -8.749 -24.884 1.00 69.25 200 PRO A O 1
ATOM 1567 N N . ALA A 1 201 ? 18.442 -7.697 -26.129 1.00 76.06 201 ALA A N 1
ATOM 1568 C CA . ALA A 1 201 ? 19.672 -8.200 -25.493 1.00 76.06 201 ALA A CA 1
ATOM 1569 C C . ALA A 1 201 ? 19.710 -9.694 -25.076 1.00 76.06 201 ALA A C 1
ATOM 1571 O O . ALA A 1 201 ? 20.385 -10.048 -24.112 1.00 76.06 201 ALA A O 1
ATOM 1572 N N . LYS A 1 202 ? 19.046 -10.593 -25.812 1.00 82.88 202 LYS A N 1
ATOM 1573 C CA . LYS A 1 202 ? 19.077 -12.045 -25.567 1.00 82.88 202 LYS A CA 1
ATOM 1574 C C . LYS A 1 202 ? 20.173 -12.699 -26.398 1.00 82.88 202 LYS A C 1
ATOM 1576 O O . LYS A 1 202 ? 20.143 -12.616 -27.622 1.00 82.88 202 LYS A O 1
ATOM 1581 N N . LEU A 1 203 ? 21.142 -13.363 -25.778 1.00 86.56 203 LEU A N 1
ATOM 1582 C CA . LEU A 1 203 ? 22.105 -14.189 -26.503 1.00 86.56 203 LEU A CA 1
ATOM 1583 C C . LEU A 1 203 ? 21.401 -15.468 -26.970 1.00 86.56 203 LEU A C 1
ATOM 1585 O O . LEU A 1 203 ? 20.968 -16.263 -26.143 1.00 86.56 203 LEU A O 1
ATOM 1589 N N . ARG A 1 204 ? 21.299 -15.668 -28.284 1.00 89.75 204 ARG A N 1
ATOM 1590 C CA . ARG A 1 204 ? 20.886 -16.932 -28.895 1.00 89.75 204 ARG A CA 1
ATOM 1591 C C . ARG A 1 204 ? 22.128 -17.750 -29.221 1.00 89.75 204 ARG A C 1
ATOM 1593 O O . ARG A 1 204 ? 23.017 -17.246 -29.907 1.00 89.75 204 ARG A O 1
ATOM 1600 N N . VAL A 1 205 ? 22.161 -18.999 -28.777 1.00 88.69 205 VAL A N 1
ATOM 1601 C CA . VAL A 1 205 ? 23.195 -19.984 -29.110 1.00 88.69 205 VAL A CA 1
ATOM 1602 C C . VAL A 1 205 ? 22.517 -21.198 -29.726 1.00 88.69 205 VAL A C 1
ATOM 1604 O O . VAL A 1 205 ? 21.615 -21.770 -29.125 1.00 88.69 205 VAL A O 1
ATOM 1607 N N . THR A 1 206 ? 22.946 -21.580 -30.920 1.00 89.00 206 THR A N 1
ATOM 1608 C CA . THR A 1 206 ? 22.502 -22.772 -31.635 1.00 89.00 206 THR A CA 1
ATOM 1609 C C . THR A 1 206 ? 23.633 -23.792 -31.616 1.00 89.00 206 THR A C 1
ATOM 1611 O O . THR A 1 206 ? 24.713 -23.516 -32.145 1.00 89.00 206 THR A O 1
ATOM 1614 N N . TYR A 1 207 ? 23.386 -24.952 -31.013 1.00 85.88 207 TYR A N 1
ATOM 1615 C CA . TYR A 1 207 ? 24.342 -26.055 -30.891 1.00 85.88 207 TYR A CA 1
ATOM 1616 C C . TYR A 1 207 ? 23.591 -27.392 -30.9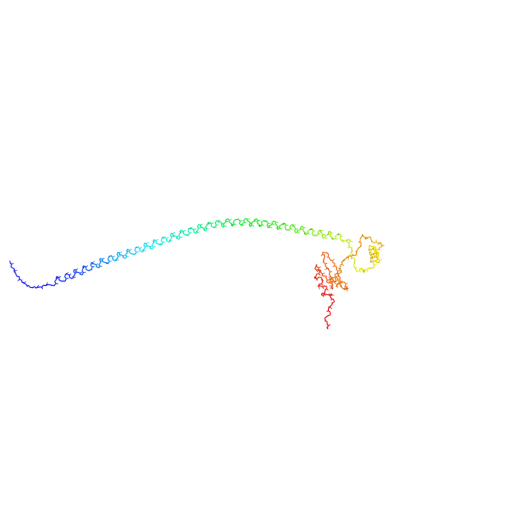33 1.00 85.88 207 TYR A C 1
ATOM 1618 O O . TYR A 1 207 ? 22.533 -27.511 -30.323 1.00 85.88 207 TYR A O 1
ATOM 1626 N N . ASN A 1 208 ? 24.102 -28.380 -31.675 1.00 82.25 208 ASN A N 1
ATOM 1627 C CA . ASN A 1 208 ? 23.470 -29.698 -31.868 1.00 82.25 208 ASN A CA 1
ATOM 1628 C C . ASN A 1 208 ? 22.006 -29.653 -32.354 1.00 82.25 208 ASN A C 1
ATOM 1630 O O . ASN A 1 208 ? 21.198 -30.507 -32.006 1.00 82.25 208 ASN A O 1
ATOM 1634 N N . GLY A 1 209 ? 21.647 -28.642 -33.153 1.00 82.44 209 GLY A N 1
ATOM 1635 C CA . GLY A 1 209 ? 20.276 -28.455 -33.646 1.00 82.44 209 GLY A CA 1
ATOM 1636 C C . GLY A 1 209 ? 19.306 -27.831 -32.635 1.00 82.44 209 GLY A C 1
ATOM 1637 O O . GLY A 1 209 ? 18.185 -27.508 -33.014 1.00 82.44 209 GLY A O 1
ATOM 1638 N N . GLU A 1 210 ? 19.735 -27.586 -31.394 1.00 87.19 210 GLU A N 1
ATOM 1639 C CA . GLU A 1 210 ? 18.949 -26.882 -30.380 1.00 87.19 210 GLU A CA 1
ATOM 1640 C C . GLU A 1 210 ? 19.304 -25.396 -30.320 1.00 87.19 210 GLU A C 1
ATOM 1642 O O . GLU A 1 210 ? 20.474 -25.012 -30.401 1.00 87.19 210 GLU A O 1
ATOM 1647 N N . GLU A 1 211 ? 18.294 -24.551 -30.116 1.00 90.94 211 GLU A N 1
ATOM 1648 C CA . GLU A 1 211 ? 18.472 -23.127 -29.843 1.00 90.94 211 GLU A CA 1
ATOM 1649 C C . GLU A 1 211 ? 18.250 -22.823 -28.358 1.00 90.94 211 GLU A C 1
ATOM 1651 O O . GLU A 1 211 ? 17.215 -23.158 -27.784 1.00 90.94 211 GLU A O 1
ATOM 1656 N N . LYS A 1 212 ? 19.205 -22.128 -27.737 1.00 89.75 212 LYS A N 1
ATOM 1657 C CA . LYS A 1 212 ? 19.131 -21.661 -26.348 1.00 89.75 212 LYS A CA 1
ATOM 1658 C C . LYS A 1 212 ? 19.217 -20.144 -26.289 1.00 89.75 212 LYS A C 1
ATOM 1660 O O . LYS A 1 212 ? 19.995 -19.528 -27.018 1.00 89.75 212 LYS A O 1
ATOM 1665 N N . TYR A 1 213 ? 18.420 -19.550 -25.404 1.00 91.31 213 TYR A N 1
ATOM 1666 C CA . TYR A 1 213 ? 18.286 -18.104 -25.246 1.00 91.31 213 TYR A CA 1
ATOM 1667 C C . TYR A 1 213 ? 18.682 -17.686 -23.830 1.00 91.31 213 TYR A C 1
ATOM 1669 O O . TYR A 1 213 ? 18.144 -18.202 -22.854 1.00 91.31 213 TYR A O 1
ATOM 1677 N N . PHE A 1 214 ? 19.579 -16.709 -23.717 1.00 87.81 214 PHE A N 1
ATOM 1678 C CA . PHE A 1 214 ? 20.075 -16.202 -22.439 1.00 87.81 214 PHE A CA 1
ATOM 1679 C C . PHE A 1 214 ? 19.871 -14.691 -22.348 1.00 87.81 214 PHE A C 1
ATOM 1681 O O . PHE A 1 214 ? 20.376 -13.942 -23.179 1.00 87.81 214 PHE A O 1
ATOM 1688 N N . THR A 1 215 ? 19.140 -14.233 -21.335 1.00 86.81 215 THR A N 1
ATOM 1689 C CA . THR A 1 215 ? 19.039 -12.807 -20.970 1.00 86.81 215 THR A CA 1
ATOM 1690 C C . THR A 1 215 ? 20.143 -12.383 -20.002 1.00 86.81 215 THR A C 1
ATOM 1692 O O . THR A 1 215 ? 20.547 -11.226 -19.995 1.00 86.81 215 THR A O 1
ATOM 1695 N N . ASP A 1 216 ? 20.634 -13.324 -19.193 1.00 84.81 216 ASP A N 1
ATOM 1696 C CA . ASP A 1 216 ? 21.635 -13.098 -18.155 1.00 84.81 216 ASP A CA 1
ATOM 1697 C C . ASP A 1 216 ? 23.037 -13.494 -18.660 1.00 84.81 216 ASP A C 1
ATOM 1699 O O . ASP A 1 216 ? 23.229 -14.645 -19.083 1.00 84.81 216 ASP A O 1
ATOM 1703 N N . PRO A 1 217 ? 24.025 -12.579 -18.623 1.00 81.75 217 PRO A N 1
ATOM 1704 C CA . PRO A 1 217 ? 25.388 -12.876 -19.046 1.00 81.75 217 PRO A CA 1
ATOM 1705 C C . PRO A 1 217 ? 26.049 -13.995 -18.230 1.00 81.75 217 PRO A C 1
ATOM 1707 O O . PRO A 1 217 ? 26.830 -14.749 -18.804 1.00 81.75 217 PRO A O 1
ATOM 1710 N N . VAL A 1 218 ? 25.738 -14.145 -16.937 1.00 85.25 218 VAL A N 1
ATOM 1711 C CA . VAL A 1 218 ? 26.364 -15.166 -16.077 1.00 85.25 218 VAL A CA 1
ATOM 1712 C C . VAL A 1 218 ? 25.926 -16.561 -16.510 1.00 85.25 218 VAL A C 1
ATOM 1714 O O . VAL A 1 218 ? 26.759 -17.433 -16.738 1.00 85.25 218 VAL A O 1
ATOM 1717 N N . LYS A 1 219 ? 24.622 -16.749 -16.740 1.00 86.44 219 LYS A N 1
ATOM 1718 C CA . LYS A 1 219 ? 24.069 -18.026 -17.222 1.00 86.44 219 LYS A CA 1
ATOM 1719 C C . LYS A 1 219 ? 24.626 -18.415 -18.588 1.00 86.44 219 LYS A C 1
ATOM 1721 O O . LYS A 1 219 ? 24.894 -19.587 -18.831 1.00 86.44 219 LYS A O 1
ATOM 1726 N N . ALA A 1 220 ? 24.809 -17.432 -19.471 1.00 85.31 220 ALA A N 1
ATOM 1727 C CA . ALA A 1 220 ? 25.419 -17.655 -20.775 1.00 85.31 220 ALA A CA 1
ATOM 1728 C C . ALA A 1 220 ? 26.881 -18.121 -20.667 1.00 85.31 220 ALA A C 1
ATOM 1730 O O . ALA A 1 220 ? 27.296 -18.977 -21.445 1.00 85.31 220 ALA A O 1
ATOM 1731 N N . ILE A 1 221 ? 27.652 -17.570 -19.720 1.00 84.94 221 ILE A N 1
ATOM 1732 C CA . ILE A 1 221 ? 29.046 -17.968 -19.474 1.00 84.94 221 ILE A CA 1
ATOM 1733 C C . ILE A 1 221 ? 29.099 -19.393 -18.933 1.00 84.94 221 ILE A C 1
ATOM 1735 O O . ILE A 1 221 ? 29.761 -20.224 -19.542 1.00 84.94 221 ILE A O 1
ATOM 1739 N N . SER A 1 222 ? 28.337 -19.707 -17.882 1.00 86.56 222 SER A N 1
ATOM 1740 C CA . SER A 1 222 ? 28.316 -21.059 -17.306 1.00 86.56 222 SER A CA 1
ATOM 1741 C C . SER A 1 222 ? 27.896 -22.118 -18.327 1.00 86.56 222 SER A C 1
ATOM 1743 O O . SER A 1 222 ? 28.482 -23.194 -18.383 1.00 86.56 222 SER A O 1
ATOM 1745 N N . PHE A 1 223 ? 26.921 -21.804 -19.189 1.00 86.81 223 PHE A N 1
ATOM 1746 C CA . PHE A 1 223 ? 26.542 -22.681 -20.296 1.00 86.81 223 PHE A CA 1
ATOM 1747 C C . PHE A 1 223 ? 27.698 -22.894 -21.284 1.00 86.81 223 PHE A C 1
ATOM 1749 O O . PHE A 1 223 ? 27.951 -24.020 -21.714 1.00 86.81 223 PHE A O 1
ATOM 1756 N N . ALA A 1 224 ? 28.399 -21.819 -21.649 1.00 85.00 224 ALA A N 1
ATOM 1757 C CA . ALA A 1 224 ? 29.511 -21.899 -22.583 1.00 85.00 224 ALA A CA 1
ATOM 1758 C C . ALA A 1 224 ? 30.708 -22.669 -21.998 1.00 85.00 224 ALA A C 1
ATOM 1760 O O . ALA A 1 224 ? 31.326 -23.453 -22.710 1.00 85.00 224 ALA A O 1
ATOM 1761 N N . GLU A 1 225 ? 31.000 -22.501 -20.709 1.00 85.25 225 GLU A N 1
ATOM 1762 C CA . GLU A 1 225 ? 32.036 -23.251 -19.990 1.00 85.25 225 GLU A CA 1
ATOM 1763 C C . GLU A 1 225 ? 31.687 -24.738 -19.889 1.00 85.25 225 GLU A C 1
ATOM 1765 O O . GLU A 1 225 ? 32.519 -25.584 -20.199 1.00 85.25 225 GLU A O 1
ATOM 1770 N N . GLN A 1 226 ? 30.445 -25.072 -19.531 1.00 85.00 226 GLN A N 1
ATOM 1771 C CA . GLN A 1 226 ? 30.009 -26.461 -19.377 1.00 85.00 226 GLN A CA 1
ATOM 1772 C C . GLN A 1 226 ? 30.077 -27.258 -20.687 1.00 85.00 226 GLN A C 1
ATOM 1774 O O . GLN A 1 226 ? 30.424 -28.437 -20.672 1.00 85.00 226 GLN A O 1
ATOM 1779 N N . HIS A 1 227 ? 29.703 -26.642 -21.810 1.00 81.62 227 HIS A N 1
ATOM 1780 C CA . HIS A 1 227 ? 29.608 -27.337 -23.097 1.00 81.62 227 HIS A CA 1
ATOM 1781 C C . HIS A 1 227 ? 30.839 -27.162 -23.993 1.00 81.62 227 HIS A C 1
ATOM 1783 O O . HIS A 1 227 ? 31.067 -27.996 -24.867 1.00 81.62 227 HIS A O 1
ATOM 1789 N N . PHE A 1 228 ? 31.615 -26.091 -23.808 1.00 79.50 228 PHE A N 1
ATOM 1790 C CA . PHE A 1 228 ? 32.715 -25.725 -24.709 1.00 79.50 228 PHE A CA 1
ATOM 1791 C C . PHE A 1 228 ? 33.997 -25.287 -23.997 1.00 79.50 228 PHE A C 1
ATOM 1793 O O . PHE A 1 228 ? 34.957 -24.931 -24.690 1.00 79.50 228 PHE A O 1
ATOM 1800 N N . GLY A 1 229 ? 34.023 -25.287 -22.661 1.00 71.56 229 GLY A N 1
ATOM 1801 C CA . GLY A 1 229 ? 35.231 -25.028 -21.891 1.00 71.56 229 GLY A CA 1
ATOM 1802 C C . GLY A 1 229 ? 36.277 -26.087 -22.208 1.00 71.56 229 GLY A C 1
ATOM 1803 O O . GLY A 1 229 ? 35.988 -27.283 -22.174 1.00 71.56 229 GLY A O 1
ATOM 1804 N N . ASP A 1 230 ? 37.485 -25.650 -22.558 1.00 63.59 230 ASP A N 1
ATOM 1805 C CA . ASP A 1 230 ? 38.607 -26.567 -22.703 1.00 63.59 230 ASP A CA 1
ATOM 1806 C C . ASP A 1 230 ? 38.838 -27.210 -21.334 1.00 63.59 230 ASP A C 1
ATOM 1808 O O . ASP A 1 230 ? 39.110 -26.519 -20.351 1.00 63.59 230 ASP A O 1
ATOM 1812 N N . GLY A 1 231 ? 38.614 -28.525 -21.258 1.00 50.38 231 GLY A N 1
ATOM 1813 C CA . GLY A 1 231 ? 38.715 -29.285 -20.023 1.00 50.38 231 GLY A CA 1
ATOM 1814 C C . GLY A 1 231 ? 40.038 -28.979 -19.339 1.00 50.38 231 GLY A C 1
ATOM 1815 O O . GLY A 1 231 ? 41.106 -29.260 -19.884 1.00 50.38 231 GLY A O 1
ATOM 1816 N N . ASN A 1 232 ? 39.962 -28.385 -18.150 1.00 41.12 232 ASN A N 1
ATOM 1817 C CA . ASN A 1 232 ? 41.123 -28.245 -17.299 1.00 41.12 232 ASN A CA 1
ATOM 1818 C C . ASN A 1 232 ? 41.636 -29.662 -17.025 1.00 41.12 232 ASN A C 1
ATOM 1820 O O . ASN A 1 232 ? 40.916 -30.495 -16.468 1.00 41.12 232 ASN A O 1
ATOM 1824 N N . VAL A 1 233 ? 42.850 -29.927 -17.502 1.00 47.19 233 VAL A N 1
ATOM 1825 C CA . VAL A 1 233 ? 43.595 -31.170 -17.335 1.00 47.19 233 VAL A CA 1
ATOM 1826 C C . VAL A 1 233 ? 43.545 -31.568 -15.862 1.00 47.19 233 VAL A C 1
ATOM 1828 O O . VAL A 1 233 ? 44.194 -30.963 -15.018 1.00 47.19 233 VAL A O 1
ATOM 1831 N N . SER A 1 234 ? 42.744 -32.583 -15.551 1.00 44.88 234 SER A N 1
ATOM 1832 C CA . SER A 1 234 ? 42.870 -33.368 -14.328 1.00 44.88 234 SER A CA 1
ATOM 1833 C C . SER A 1 234 ? 43.380 -34.741 -14.726 1.00 44.88 234 SER A C 1
ATOM 1835 O O . SER A 1 234 ? 42.594 -35.671 -14.847 1.00 44.88 234 SER A O 1
ATOM 1837 N N . THR A 1 235 ? 44.687 -34.853 -14.948 1.00 39.94 235 THR A N 1
ATOM 1838 C CA . THR A 1 235 ? 45.430 -36.106 -14.772 1.00 39.94 235 THR A CA 1
ATOM 1839 C C . THR A 1 235 ? 46.904 -35.788 -14.555 1.00 39.94 235 THR A C 1
ATOM 1841 O O . THR A 1 235 ? 47.498 -35.108 -15.392 1.00 39.94 235 THR A O 1
ATOM 1844 N N . SER A 1 236 ? 47.430 -36.382 -13.477 1.00 33.38 236 SER A N 1
ATOM 1845 C CA . SER A 1 236 ? 48.809 -36.386 -12.957 1.00 33.38 236 SER A CA 1
ATOM 1846 C C . SER A 1 236 ? 49.187 -35.238 -12.027 1.00 33.38 236 SER A C 1
ATOM 1848 O O . SER A 1 236 ? 49.463 -34.121 -12.505 1.00 33.38 236 SER A O 1
#

InterPro domains:
  IPR004244 Transposase, L1 [PTHR11505] (56-179)
  IPR042566 L1 transposable element, C-terminal domain [G3DSA:3.30.250.20] (170-229)

Foldseek 3Di:
DDDDDDDDDDDPPPPVVVVVVVVVVVVVVVVVVVVVVVVVVVVVVVVVVVVVVVVVVVVVVVVVVVVVVVVVVVVVVVVVVVVVVVVVVVVVVVVVVVVVVVVVVVVVVVVVVVVVVVVVVVVVVCVVCVPPDDDPDDDPCPCVPPDQQQVVQVVCCVVVVDPDRDDDPDDDDDPDDPPVQFLCVLQVPDPQWDWDADPPGWIWIAHPNDIDTHNDRVVSSVVSCVPRNPDDDPDD

Sequence (236 aa):
MTETPRDIQDDCGGEASTVANKAVLEGIAALQSNFQLFKSEIVEAIDNRLDQISTSIRAELTALKKETDVSISAMKSTMDDQAKTMAELERSATFTSDTVSQLQKDVEKLTSSVLQLTEKCTDLESRSRQQNLRILNIKEGEETGRKATDFIAHLLKNALSLETLPLIDRAHRSLRKRSDNSAKDLLRNRPEVRFGFLYPAKLRVTYNGEEKYFTDPVKAISFAEQHFGDGNVSTS

Solvent-accessible surface area (backbone atoms only — not comparable to full-atom values): 14112 Å² total; per-residue (Å²): 131,86,84,86,88,84,87,88,77,92,72,88,63,60,67,63,54,53,53,50,52,49,53,50,50,52,51,51,52,51,51,50,51,52,49,51,51,52,50,50,52,51,51,52,53,50,50,51,50,51,50,52,50,54,49,49,52,51,50,51,52,55,49,53,49,51,52,50,53,52,51,51,52,53,50,51,54,53,50,55,51,49,52,52,53,49,54,52,49,54,53,51,51,50,52,51,52,53,51,50,56,51,51,52,54,52,49,52,55,48,52,54,50,52,52,52,51,48,53,50,51,52,51,52,53,47,62,73,45,68,86,62,82,84,88,77,90,75,66,86,73,76,58,74,88,52,60,56,41,59,52,49,25,52,50,50,22,65,76,68,66,47,94,60,75,61,90,67,97,79,57,81,82,79,90,67,78,80,65,93,82,39,37,63,64,55,46,66,84,39,93,78,46,49,73,49,76,40,89,85,72,23,40,36,41,35,46,93,92,44,78,45,79,29,76,49,71,65,63,41,28,54,52,29,44,75,78,53,46,80,76,76,85,84,77,135